Protein 5XUN (pdb70)

Nearest PDB structures (foldseek):
  5xun-assembly1_A  TM=1.006E+00  e=1.416E-38  Klebsiella pneumoniae
  5zgn-assembly1_F  TM=9.436E-01  e=5.774E-29  Klebsiella pneumoniae subsp. pneumoniae HS11286
  7chd-assembly4_D  TM=9.588E-01  e=1.579E-26  Escherichia coli O157:H7
  6ajn-assembly1_A  TM=8.846E-01  e=1.791E-26  Escherichia coli
  6gtp-assembly1_A-2  TM=9.126E-01  e=1.303E-24  Escherichia coli

Foldseek 3Di:
DFKDKAFQDLVNLADLPPFDQPDVVVSVCVVPPQNVCCVVLQWTKMFTWGDDPRIYTFKMWIKGWDWAALQFDPDPVVSVVPPDRIATAMETEDIGGGPVCPPPCVSVVVVLVVLVVRLVVCVPPPHFWYKYQQPDPVSQVVVVVVPWAGTDDPPGRITIDTNVVSVVVD/DDKDKAWQDLVNQAAAPPFPQPDVVVNVCVVPPQNVCCVVLQWTKMFIWDDDPRTHTFKMWIKGKDWAALQQDPDVVVSVVVPDGIATAMEGEDIGGGPVDPPPCVSVVVVLVVLVVVLVVCVVDPHQWYKYQQPDPVSQVVVVVVPWAGTDDPPGRITTDGSVVSVVVPD

InterPro domains:
  IPR000182 GNAT domain [PF13508] (93-151)
  IPR000182 GNAT domain [PS51186] (1-169)
  IPR016181 Acyl-CoA N-acyltransferase [SSF55729] (39-152)

B-factor: mean 29.72, std 14.74, range [4.03, 92.95]

Secondary structure (DSSP, 8-state):
--SEEEEPPTT---B-TT---S-HHHHHHHHHTHHHHHHTTS-EEEEEE--SSSPBEEEEEEEEEEEEEGGGSS-HHHHHHS-SSEEEEEEEEEEEE-GGGTTSSHHHHHHHHHHHHHHHHHHHSB--EEEEE-SSHHHHHHHHHTTPEEPSSTT--EEEEEHHHHHHH-/---EEEEPPTT---B-TT---S-HHHHHHHHHTHHHHHHTTS-EEEEEE--SSSPBEEEEEEEEEEEEEGGG-S-HHHHHH--SSEEEEEEEEEEEE-GGGTTSSHHHHHHHHHHHHHHHHHHHSB--EEEEE-SSHHHHHHHHHTT-EE-SSTT--EEEEEHHHHHHHT-

Solvent-accessible surface area: 16340 Å² total; per-residue (Å²): 123,142,11,75,38,68,81,3,47,123,89,38,75,20,52,27,123,67,8,62,10,43,75,128,72,17,3,56,17,1,91,107,74,0,47,180,14,1,75,32,36,6,1,26,0,12,0,0,6,12,78,78,146,83,36,110,5,6,0,0,0,0,0,21,5,12,31,10,69,77,55,41,10,86,50,68,103,26,42,173,154,0,60,80,126,69,0,7,0,2,28,4,39,40,30,6,13,15,123,81,20,72,87,111,40,23,13,78,94,0,6,49,51,0,5,136,24,0,60,40,17,1,84,32,4,0,6,36,0,0,27,5,103,2,104,48,126,160,25,13,61,58,10,73,170,36,42,10,68,38,0,90,76,152,137,21,51,31,0,2,22,18,0,157,37,0,65,157,104,73,143,96,18,86,38,66,64,4,46,124,87,43,75,22,48,38,122,76,24,53,16,39,68,115,66,20,6,42,14,2,128,95,55,0,53,143,13,2,76,34,28,8,2,26,0,10,0,0,4,10,74,73,142,79,39,91,5,5,0,0,0,0,0,22,5,13,31,11,98,80,54,50,7,88,41,65,105,65,46,182,61,1,67,78,127,52,0,7,0,2,30,4,37,42,32,6,14,12,121,84,5,80,87,112,42,41,14,98,99,0,6,54,51,0,7,134,24,0,56,37,16,3,87,33,4,0,6,21,0,0,28,5,110,2,101,50,106,173,27,11,54,45,11,72,192,44,40,8,58,40,0,86,90,165,117,20,52,31,0,4,24,20,2,137,38,0,86,116,97,42,150

Radius of gyration: 21.02 Å; Cα contacts (8 Å, |Δi|>4): 659; chains: 2; bounding box: 44×61×50 Å

Sequence (341 aa):
QQLTIEMIADAFSYDITGFDCGEEALNTFLKEHLKRQHDGQILRGYALVSGDTVPRLLGYYTLSGSCFERGMLPSKTQQKKIPYQNAPSVTLGRLAIDKSVQGQGWGEMLVAHVMMRVVWGASKAVGIYGLFVEALNEKAKAFFLRLGFIQLVDENSNLLFYPTKSIEQLFQQLTIEMIADAFSYDITGFDCGEEALNTFLKEHLKRQHDGQILRGYALVSGDTVPRLLGYYTLSGSCFERGMLPSKTQQKKIPYQNAPSVTLGRLAIDKSVQGQGWGEMLVAHVMRVVWGASKAVGIYGLFVEALNEKAKAFFLRLGFIQLVDENSNLLFYPTKSIEQLFT

Structure (mmCIF, N/CA/C/O backbone):
data_5XUN
#
_entry.id   5XUN
#
_cell.length_a   52.869
_cell.length_b   52.869
_cell.length_c   255.296
_cell.angle_alpha   90.00
_cell.angle_beta   90.00
_cell.angle_gamma   120.00
#
_symmetry.space_group_name_H-M   'P 31 2 1'
#
loop_
_entity.id
_entity.type
_entity.pdbx_description
1 polymer Acetyltransferase
2 non-polymer 'ACETYL COENZYME *A'
3 non-polymer 'ACETATE ION'
4 water water
#
loop_
_atom_site.group_PDB
_atom_site.id
_atom_site.type_symbol
_atom_site.label_atom_id
_atom_site.label_alt_id
_atom_site.label_comp_id
_atom_site.label_asym_id
_atom_site.label_entity_id
_atom_site.label_seq_id
_atom_site.pdbx_PDB_ins_code
_atom_site.Cartn_x
_atom_site.Cartn_y
_atom_site.Cartn_z
_atom_site.occupancy
_atom_site.B_iso_or_equiv
_atom_site.auth_seq_id
_atom_site.auth_comp_id
_atom_site.auth_asym_id
_atom_site.auth_atom_id
_atom_site.pdbx_PDB_model_num
ATOM 1 N N . GLN A 1 3 ? 44.722 1.793 0.038 1.00 62.13 3 GLN A N 1
ATOM 2 C CA . GLN A 1 3 ? 43.582 2.700 0.148 1.00 67.05 3 GLN A CA 1
ATOM 3 C C . GLN A 1 3 ? 43.988 4.044 0.769 1.00 64.23 3 GLN A C 1
ATOM 4 O O . GLN A 1 3 ? 44.900 4.110 1.602 1.00 53.68 3 GLN A O 1
ATOM 6 N N . GLN A 1 4 ? 43.332 5.110 0.326 1.00 53.10 4 GLN A N 1
ATOM 7 C CA . GLN A 1 4 ? 43.575 6.464 0.851 1.00 44.63 4 GLN A CA 1
ATOM 8 C C . GLN A 1 4 ? 43.110 6.678 2.280 1.00 50.46 4 GLN A C 1
ATOM 9 O O . GLN A 1 4 ? 43.748 7.301 3.082 1.00 44.00 4 GLN A O 1
ATOM 15 N N . LEU A 1 5 ? 41.942 6.198 2.557 1.00 30.42 5 LEU A N 1
ATOM 16 C CA . LEU A 1 5 ? 41.376 6.243 3.891 1.00 25.07 5 LEU A CA 1
ATOM 17 C C . LEU A 1 5 ? 41.352 4.829 4.449 1.00 27.12 5 LEU A C 1
ATOM 18 O O . LEU A 1 5 ? 41.177 3.863 3.700 1.00 23.57 5 LEU A O 1
ATOM 23 N N . THR A 1 6 ? 41.496 4.702 5.767 1.00 19.16 6 THR A N 1
ATOM 24 C CA . THR A 1 6 ? 41.460 3.387 6.394 1.00 14.56 6 THR A CA 1
ATOM 25 C C . THR A 1 6 ? 40.517 3.421 7.589 1.00 17.39 6 THR A C 1
ATOM 26 O O . THR A 1 6 ? 40.277 4.468 8.198 1.00 18.53 6 THR A O 1
ATOM 30 N N . ILE A 1 7 ? 39.987 2.247 7.921 1.00 21.18 7 ILE A N 1
ATOM 31 C CA . ILE A 1 7 ? 39.008 2.088 8.984 1.00 16.92 7 ILE A CA 1
ATOM 32 C C . ILE A 1 7 ? 39.699 1.453 10.179 1.00 12.55 7 ILE A C 1
ATOM 33 O O . ILE A 1 7 ? 40.417 0.456 10.036 1.00 17.39 7 ILE A O 1
ATOM 38 N N . GLU A 1 8 ? 39.469 2.018 11.358 1.00 20.09 8 GLU A N 1
ATOM 39 C CA . GLU A 1 8 ? 40.051 1.479 12.576 1.00 24.25 8 GLU A CA 1
ATOM 40 C C . GLU A 1 8 ? 39.086 1.718 13.716 1.00 12.36 8 GLU A C 1
ATOM 41 O O . GLU A 1 8 ? 38.254 2.627 13.671 1.00 16.29 8 GLU A O 1
ATOM 47 N N . MET A 1 9 ? 39.203 0.885 14.742 1.00 12.43 9 MET A N 1
ATOM 48 C CA . MET A 1 9 ? 38.547 1.197 15.998 1.00 17.46 9 MET A CA 1
ATOM 49 C C . MET A 1 9 ? 39.134 2.496 16.527 1.00 13.54 9 MET A C 1
ATOM 50 O O . MET A 1 9 ? 40.328 2.751 16.379 1.00 18.30 9 MET A O 1
ATOM 55 N N . ILE A 1 10 ? 38.290 3.354 17.092 1.00 11.68 10 ILE A N 1
ATOM 56 C CA . ILE A 1 10 ? 38.801 4.647 17.518 1.00 21.26 10 ILE A CA 1
ATOM 57 C C . ILE A 1 10 ? 39.869 4.423 18.577 1.00 21.95 10 ILE A C 1
ATOM 58 O O . ILE A 1 10 ? 39.675 3.661 19.532 1.00 18.82 10 ILE A O 1
ATOM 63 N N . ALA A 1 11 ? 41.017 5.070 18.393 1.00 24.27 11 ALA A N 1
ATOM 64 C CA . ALA A 1 11 ? 42.155 4.836 19.266 1.00 20.09 11 ALA A CA 1
ATOM 65 C C . ALA A 1 11 ? 41.895 5.406 20.653 1.00 20.80 11 ALA A C 1
ATOM 66 O O . ALA A 1 11 ? 41.113 6.346 20.827 1.00 20.51 11 ALA A O 1
ATOM 68 N N . ASP A 1 12 ? 42.555 4.808 21.652 1.00 19.73 12 ASP A N 1
ATOM 69 C CA . ASP A 1 12 ? 42.375 5.229 23.040 1.00 28.81 12 ASP A CA 1
ATOM 70 C C . ASP A 1 12 ? 42.689 6.707 23.240 1.00 28.31 12 ASP A C 1
ATOM 71 O O . ASP A 1 12 ? 42.065 7.359 24.084 1.00 24.64 12 ASP A O 1
ATOM 76 N N . ALA A 1 13 ? 43.671 7.244 22.507 1.00 19.30 13 ALA A N 1
ATOM 77 C CA . ALA A 1 13 ? 44.025 8.655 22.648 1.00 34.55 13 ALA A CA 1
ATOM 78 C C . ALA A 1 13 ? 43.050 9.602 21.950 1.00 26.06 13 ALA A C 1
ATOM 79 O O . ALA A 1 13 ? 42.928 10.756 22.373 1.00 35.37 13 ALA A O 1
ATOM 81 N N . PHE A 1 14 ? 42.345 9.145 20.918 1.00 19.36 14 PHE A N 1
ATOM 82 C CA . PHE A 1 14 ? 41.362 9.953 20.187 1.00 26.18 14 PHE A CA 1
ATOM 83 C C . PHE A 1 14 ? 41.960 11.284 19.723 1.00 21.76 14 PHE A C 1
ATOM 84 O O . PHE A 1 14 ? 41.381 12.361 19.893 1.00 27.42 14 PHE A O 1
ATOM 92 N N . SER A 1 15 ? 43.147 11.196 19.123 1.00 26.31 15 SER A N 1
ATOM 93 C CA . SER A 1 15 ? 43.849 12.368 18.599 1.00 33.06 15 SER A CA 1
ATOM 94 C C . SER A 1 15 ? 43.458 12.649 17.157 1.00 25.31 15 SER A C 1
ATOM 95 O O . SER A 1 15 ? 44.302 13.038 16.340 1.00 47.68 15 SER A O 1
ATOM 98 N N . TYR A 1 16 ? 42.196 12.446 16.795 1.00 21.62 16 TYR A N 1
ATOM 99 C CA . TYR A 1 16 ? 41.767 12.691 15.428 1.00 21.98 16 TYR A CA 1
ATOM 100 C C . TYR A 1 16 ? 41.401 14.159 15.252 1.00 24.32 16 TYR A C 1
ATOM 101 O O . TYR A 1 16 ? 40.864 14.800 16.157 1.00 27.03 16 TYR A O 1
ATOM 110 N N . ASP A 1 17 ? 41.641 14.669 14.051 1.00 21.09 17 ASP A N 1
ATOM 111 C CA . ASP A 1 17 ? 41.177 16.007 13.695 1.00 21.10 17 ASP A CA 1
ATOM 112 C C . ASP A 1 17 ? 39.727 15.902 13.245 1.00 20.00 17 ASP A C 1
ATOM 113 O O . ASP A 1 17 ? 39.437 15.459 12.132 1.00 23.27 17 ASP A O 1
ATOM 118 N N . ILE A 1 18 ? 38.808 16.334 14.103 1.00 14.87 18 ILE A N 1
ATOM 119 C CA . ILE A 1 18 ? 37.383 16.273 13.818 1.00 18.69 18 ILE A CA 1
ATOM 120 C C . ILE A 1 18 ? 36.765 17.654 13.648 1.00 30.18 18 ILE A C 1
ATOM 121 O O . ILE A 1 18 ? 35.545 17.760 13.486 1.00 28.08 18 ILE A O 1
ATOM 126 N N . THR A 1 19 ? 37.578 18.717 13.639 1.00 28.37 19 THR A N 1
ATOM 127 C CA . THR A 1 19 ? 37.018 20.069 13.678 1.00 36.91 19 THR A CA 1
ATOM 128 C C . THR A 1 19 ? 36.166 20.369 12.448 1.00 25.51 19 THR A C 1
ATOM 129 O O . THR A 1 19 ? 35.103 20.992 12.564 1.00 37.83 19 THR A O 1
ATOM 133 N N . GLY A 1 20 ? 36.594 19.916 11.272 1.00 24.16 20 GLY A N 1
ATOM 134 C CA . GLY A 1 20 ? 35.867 20.178 10.045 1.00 37.22 20 GLY A CA 1
ATOM 135 C C . GLY A 1 20 ? 34.847 19.132 9.630 1.00 36.90 20 GLY A C 1
ATOM 136 O O . GLY A 1 20 ? 34.289 19.228 8.530 1.00 37.37 20 GLY A O 1
ATOM 137 N N . PHE A 1 21 ? 34.570 18.140 10.473 1.00 25.46 21 PHE A N 1
ATOM 138 C CA . PHE A 1 21 ? 33.666 17.066 10.077 1.00 17.25 21 PHE A CA 1
ATOM 139 C C . PHE A 1 21 ? 32.234 17.573 9.982 1.00 19.25 21 PHE A C 1
ATOM 140 O O . PHE A 1 21 ? 31.732 18.240 10.892 1.00 21.09 21 PHE A O 1
ATOM 148 N N . ASP A 1 22 ? 31.571 17.248 8.875 1.00 16.84 22 ASP A N 1
ATOM 149 C CA . ASP A 1 22 ? 30.182 17.641 8.671 1.00 15.49 22 ASP A CA 1
ATOM 150 C C . ASP A 1 22 ? 29.571 16.641 7.698 1.00 21.15 22 ASP A C 1
ATOM 151 O O . ASP A 1 22 ? 29.861 16.697 6.501 1.00 23.06 22 ASP A O 1
ATOM 156 N N . CYS A 1 23 ? 28.731 15.741 8.207 1.00 18.87 23 CYS A N 1
ATOM 157 C CA . CYS A 1 23 ? 28.045 14.770 7.369 1.00 24.04 23 CYS A CA 1
ATOM 158 C C . CYS A 1 23 ? 26.720 15.284 6.831 1.00 16.04 23 CYS A C 1
ATOM 159 O O . CYS A 1 23 ? 26.094 14.595 6.015 1.00 21.89 23 CYS A O 1
ATOM 162 N N . GLY A 1 24 ? 26.284 16.471 7.255 1.00 20.15 24 GLY A N 1
ATOM 163 C CA . GLY A 1 24 ? 25.018 17.029 6.826 1.00 14.43 24 GLY A CA 1
ATOM 164 C C . GLY A 1 24 ? 23.851 16.764 7.749 1.00 22.72 24 GLY A C 1
ATOM 165 O O . GLY A 1 24 ? 22.739 17.218 7.456 1.00 20.20 24 GLY A O 1
ATOM 166 N N . GLU A 1 25 ? 24.060 16.035 8.847 1.00 18.59 25 GLU A N 1
ATOM 167 C CA . GLU A 1 25 ? 23.045 15.830 9.882 1.00 24.68 25 GLU A CA 1
ATOM 168 C C . GLU A 1 25 ? 23.651 16.291 11.198 1.00 19.26 25 GLU A C 1
ATOM 169 O O . GLU A 1 25 ? 24.612 15.684 11.684 1.00 21.55 25 GLU A O 1
ATOM 175 N N . GLU A 1 26 ? 23.110 17.370 11.771 1.00 28.39 26 GLU A N 1
ATOM 176 C CA . GLU A 1 26 ? 23.795 17.982 12.905 1.00 24.07 26 GLU A CA 1
ATOM 177 C C . GLU A 1 26 ? 23.873 17.040 14.097 1.00 28.72 26 GLU A C 1
ATOM 178 O O . GLU A 1 26 ? 24.858 17.076 14.848 1.00 21.63 26 GLU A O 1
ATOM 184 N N . ALA A 1 27 ? 22.861 16.189 14.289 1.00 26.29 27 ALA A N 1
ATOM 185 C CA . ALA A 1 27 ? 22.886 15.278 15.430 1.00 19.70 27 ALA A CA 1
ATOM 186 C C . ALA A 1 27 ? 24.089 14.353 15.357 1.00 19.91 27 ALA A C 1
ATOM 187 O O . ALA A 1 27 ? 24.745 14.089 16.372 1.00 23.69 27 ALA A O 1
ATOM 189 N N . LEU A 1 28 ? 24.404 13.855 14.162 1.00 24.01 28 LEU A N 1
ATOM 190 C CA . LEU A 1 28 ? 25.561 12.978 14.036 1.00 20.22 28 LEU A CA 1
ATOM 191 C C . LEU A 1 28 ? 26.874 13.742 14.108 1.00 15.27 28 LEU A C 1
ATOM 192 O O . LEU A 1 28 ? 27.889 13.170 14.515 1.00 17.36 28 LEU A O 1
ATOM 197 N N . ASN A 1 29 ? 26.887 15.024 13.740 1.00 20.62 29 ASN A N 1
ATOM 198 C CA . ASN A 1 29 ? 28.104 15.801 13.957 1.00 24.72 29 ASN A CA 1
ATOM 199 C C . ASN A 1 29 ? 28.304 16.074 15.438 1.00 17.76 29 ASN A C 1
ATOM 200 O O . ASN A 1 29 ? 29.402 15.886 15.974 1.00 20.82 29 ASN A O 1
ATOM 205 N N . THR A 1 30 ? 27.239 16.493 16.121 1.00 21.33 30 THR A N 1
ATOM 206 C CA . THR A 1 30 ? 27.346 16.771 17.547 1.00 27.89 30 THR A CA 1
ATOM 207 C C . THR A 1 30 ? 27.717 15.515 18.324 1.00 31.02 30 THR A C 1
ATOM 208 O O . THR A 1 30 ? 28.512 15.574 19.272 1.00 28.54 30 THR A O 1
ATOM 212 N N . PHE A 1 31 ? 27.175 14.360 17.926 1.00 24.39 31 PHE A N 1
ATOM 213 C CA . PHE A 1 31 ? 27.484 13.146 18.670 1.00 19.96 31 PHE A CA 1
ATOM 214 C C . PHE A 1 31 ? 28.963 12.816 18.562 1.00 16.97 31 PHE A C 1
ATOM 215 O O . PHE A 1 31 ? 29.609 12.490 19.563 1.00 18.37 31 PHE A O 1
ATOM 223 N N . LEU A 1 32 ? 29.517 12.920 17.352 1.00 16.00 32 LEU A N 1
ATOM 224 C CA . LEU A 1 32 ? 30.944 12.703 17.142 1.00 15.15 32 LEU A CA 1
ATOM 225 C C . LEU A 1 32 ? 31.801 13.526 18.101 1.00 28.36 32 LEU A C 1
ATOM 226 O O . LEU A 1 32 ? 32.774 13.023 18.676 1.00 23.00 32 LEU A O 1
ATOM 231 N N . LYS A 1 33 ? 31.521 14.803 18.170 1.00 21.84 33 LYS A N 1
ATOM 232 C CA . LYS A 1 33 ? 32.263 15.695 19.005 1.00 24.92 33 LYS A CA 1
ATOM 233 C C . LYS A 1 33 ? 32.086 15.577 20.507 1.00 26.03 33 LYS A C 1
ATOM 234 O O . LYS A 1 33 ? 33.023 15.583 21.221 1.00 28.67 33 LYS A O 1
ATOM 240 N N . GLU A 1 34 ? 30.866 15.380 20.939 1.00 23.19 34 GLU A N 1
ATOM 241 C CA . GLU A 1 34 ? 30.523 15.441 22.351 1.00 22.20 34 GLU A CA 1
ATOM 242 C C . GLU A 1 34 ? 30.389 14.083 23.029 1.00 42.18 34 GLU A C 1
ATOM 243 O O . GLU A 1 34 ? 30.693 13.989 24.219 1.00 38.15 34 GLU A O 1
ATOM 249 N N . HIS A 1 35 ? 29.942 13.026 22.337 1.00 19.34 35 HIS A N 1
ATOM 250 C CA . HIS A 1 35 ? 29.559 11.803 23.031 1.00 22.07 35 HIS A CA 1
ATOM 251 C C . HIS A 1 35 ? 30.273 10.535 22.581 1.00 22.80 35 HIS A C 1
ATOM 252 O O . HIS A 1 35 ? 30.317 9.578 23.364 1.00 22.07 35 HIS A O 1
ATOM 259 N N . LEU A 1 36 ? 30.826 10.496 21.363 1.00 17.65 36 LEU A N 1
ATOM 260 C CA . LEU A 1 36 ? 31.364 9.251 20.809 1.00 14.9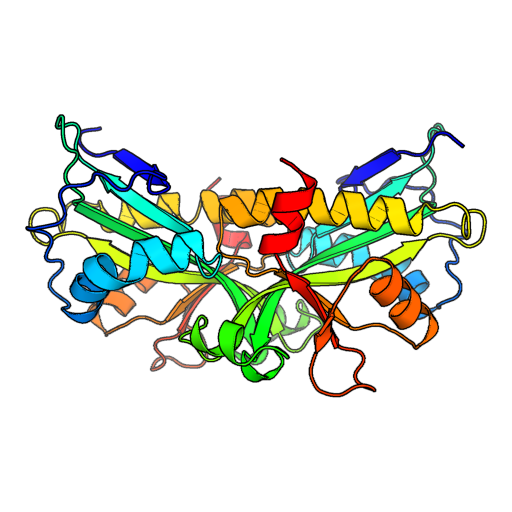4 36 LEU A CA 1
ATOM 261 C C . LEU A 1 36 ? 32.405 8.615 21.722 1.00 21.02 36 LEU A C 1
ATOM 262 O O . LEU A 1 36 ? 32.295 7.439 22.093 1.00 18.42 36 LEU A O 1
ATOM 267 N N . LYS A 1 37 ? 33.450 9.366 22.066 1.00 17.23 37 LYS A N 1
ATOM 268 C CA . LYS A 1 37 ? 34.561 8.765 22.792 1.00 16.75 37 LYS A CA 1
ATOM 269 C C . LYS A 1 37 ? 34.150 8.353 24.202 1.00 17.22 37 LYS A C 1
ATOM 270 O O . LYS A 1 37 ? 34.607 7.322 24.712 1.00 15.86 37 LYS A O 1
ATOM 276 N N . ARG A 1 38 ? 33.282 9.130 24.848 1.00 18.27 38 ARG A N 1
ATOM 277 C CA . ARG A 1 38 ? 32.938 8.823 26.227 1.00 21.56 38 ARG A CA 1
ATOM 278 C C . ARG A 1 38 ? 31.994 7.618 26.318 1.00 23.46 38 ARG A C 1
ATOM 279 O O . ARG A 1 38 ? 32.085 6.837 27.271 1.00 22.26 38 ARG A O 1
ATOM 287 N N . GLN A 1 39 ? 31.116 7.422 25.330 1.00 15.76 39 GLN A N 1
ATOM 288 C CA . GLN A 1 39 ? 30.265 6.236 25.359 1.00 13.73 39 GLN A CA 1
ATOM 289 C C . GLN A 1 39 ? 31.045 4.996 24.942 1.00 18.44 39 GLN A C 1
ATOM 290 O O . GLN A 1 39 ? 30.793 3.902 25.462 1.00 23.28 39 GLN A O 1
ATOM 296 N N . HIS A 1 40 ? 32.021 5.166 24.047 1.00 11.99 40 HIS A N 1
ATOM 297 C CA . HIS A 1 40 ? 32.966 4.101 23.732 1.00 14.28 40 HIS A CA 1
ATOM 298 C C . HIS A 1 40 ? 33.711 3.643 24.980 1.00 19.96 40 HIS A C 1
ATOM 299 O O . HIS A 1 40 ? 33.829 2.441 25.241 1.00 15.13 40 HIS A O 1
ATOM 306 N N . ASP A 1 41 ? 34.250 4.591 25.754 1.00 17.89 41 ASP A N 1
ATOM 307 C CA . ASP A 1 41 ? 34.927 4.222 26.992 1.00 16.78 41 ASP A CA 1
ATOM 308 C C . ASP A 1 41 ? 33.944 3.706 28.033 1.00 20.19 41 ASP A C 1
ATOM 309 O O . ASP A 1 41 ? 34.308 2.872 28.868 1.00 22.01 41 ASP A O 1
ATOM 314 N N . GLY A 1 42 ? 32.697 4.159 27.981 1.00 17.29 42 GLY A N 1
ATOM 315 C CA . GLY A 1 42 ? 31.705 3.692 28.922 1.00 21.99 42 GLY A CA 1
ATOM 316 C C . GLY A 1 42 ? 31.091 2.351 28.594 1.00 13.85 42 GLY A C 1
ATOM 317 O O . GLY A 1 42 ? 30.176 1.920 29.299 1.00 22.40 42 GLY A O 1
ATOM 318 N N . GLN A 1 43 ? 31.578 1.670 27.550 1.00 19.77 43 GLN A N 1
ATOM 319 C CA . GLN A 1 43 ? 31.120 0.326 27.192 1.00 14.57 43 GLN A CA 1
ATOM 320 C C . GLN A 1 43 ? 29.643 0.331 26.798 1.00 17.67 43 GLN A C 1
ATOM 321 O O . GLN A 1 43 ? 28.945 -0.674 26.952 1.00 19.63 43 GLN A O 1
ATOM 327 N N . ILE A 1 44 ? 29.169 1.481 26.314 1.00 14.95 44 ILE A N 1
ATOM 328 C CA . ILE A 1 44 ? 27.820 1.633 25.771 1.00 16.91 44 ILE A CA 1
ATOM 329 C C . ILE A 1 44 ? 27.790 1.279 24.292 1.00 17.23 44 ILE A C 1
ATOM 330 O O . ILE A 1 44 ? 26.748 0.879 23.764 1.00 14.62 44 ILE A O 1
ATOM 335 N N . LEU A 1 45 ? 28.923 1.443 23.627 1.00 13.29 45 LEU A N 1
ATOM 336 C CA . LEU A 1 45 ? 29.103 1.222 22.208 1.00 8.70 45 LEU A CA 1
ATOM 337 C C . LEU A 1 45 ? 30.590 1.000 22.012 1.00 17.56 45 LEU A C 1
ATOM 338 O O . LEU A 1 45 ? 31.397 1.237 22.915 1.00 15.51 45 LEU A O 1
ATOM 343 N N . ARG A 1 46 ? 30.950 0.556 20.820 1.00 12.96 46 ARG A N 1
ATOM 344 C CA . ARG A 1 46 ? 32.328 0.630 20.386 1.00 5.49 46 ARG A CA 1
ATOM 345 C C . ARG A 1 46 ? 32.339 1.375 19.058 1.00 16.43 46 ARG A C 1
ATOM 346 O O . ARG A 1 46 ? 31.486 1.131 18.198 1.00 9.84 46 ARG A O 1
ATOM 354 N N . GLY A 1 47 ? 33.275 2.307 18.912 1.00 18.25 47 GLY A N 1
ATOM 355 C CA . GLY A 1 47 ? 33.295 3.226 17.791 1.00 10.45 47 GLY A CA 1
ATOM 356 C C . GLY A 1 47 ? 34.433 2.899 16.847 1.00 8.04 47 GLY A C 1
ATOM 357 O O . GLY A 1 47 ? 35.500 2.462 17.271 1.00 13.65 47 GLY A O 1
ATOM 358 N N . TYR A 1 48 ? 34.184 3.095 15.557 1.00 12.37 48 TYR A N 1
ATOM 359 C CA . TYR A 1 48 ? 35.157 2.874 14.505 1.00 14.73 48 TYR A CA 1
ATOM 360 C C . TYR A 1 48 ? 35.162 4.108 13.617 1.00 12.26 48 TYR A C 1
ATOM 361 O O . TYR A 1 48 ? 34.130 4.757 13.439 1.00 15.99 48 TYR A O 1
ATOM 370 N N . ALA A 1 49 ? 36.324 4.441 13.073 1.00 14.26 49 ALA A N 1
ATOM 371 C CA . ALA A 1 49 ? 36.485 5.676 12.317 1.00 14.47 49 ALA A CA 1
ATOM 372 C C . ALA A 1 49 ? 37.158 5.405 10.982 1.00 9.56 49 ALA A C 1
ATOM 373 O O . ALA A 1 49 ? 37.999 4.513 10.862 1.00 15.40 49 ALA A O 1
ATOM 375 N N . LEU A 1 50 ? 36.758 6.176 9.975 1.00 10.02 50 LEU A N 1
ATOM 376 C CA . LEU A 1 50 ? 37.414 6.199 8.676 1.00 11.44 50 LEU A CA 1
ATOM 377 C C . LEU A 1 50 ? 38.352 7.406 8.672 1.00 18.61 50 LEU A C 1
ATOM 378 O O . LEU A 1 50 ? 37.893 8.542 8.819 1.00 11.67 50 LEU A O 1
ATOM 383 N N . VAL A 1 51 ? 39.659 7.167 8.520 1.00 12.89 51 VAL A N 1
ATOM 384 C CA . VAL A 1 51 ? 40.657 8.171 8.874 1.00 28.71 51 VAL A CA 1
ATOM 385 C C . VAL A 1 51 ? 41.692 8.334 7.766 1.00 25.45 51 VAL A C 1
ATOM 386 O O . VAL A 1 51 ? 42.003 7.394 7.026 1.00 23.31 51 VAL A O 1
ATOM 390 N N . SER A 1 52 ? 42.240 9.547 7.673 1.00 24.33 52 SER A N 1
ATOM 391 C CA . SER A 1 52 ? 43.308 9.859 6.734 1.00 22.48 52 SER A CA 1
ATOM 392 C C . SER A 1 52 ? 44.658 9.461 7.324 1.00 33.78 52 SER A C 1
ATOM 393 O O . SER A 1 52 ? 44.767 9.047 8.485 1.00 19.94 52 SER A O 1
ATOM 396 N N . GLY A 1 53 ? 45.708 9.615 6.521 1.00 32.93 53 GLY A N 1
ATOM 397 C CA . GLY A 1 53 ? 47.055 9.300 6.943 1.00 33.04 53 GLY A CA 1
ATOM 398 C C . GLY A 1 53 ? 47.901 10.475 7.391 1.00 43.37 53 GLY A C 1
ATOM 399 O O . GLY A 1 53 ? 49.116 10.311 7.555 1.00 33.18 53 GLY A O 1
ATOM 400 N N . ASP A 1 54 ? 47.310 11.651 7.597 1.00 37.53 54 ASP A N 1
ATOM 401 C CA . ASP A 1 54 ? 48.077 12.788 8.088 1.00 39.86 54 ASP A CA 1
ATOM 402 C C . ASP A 1 54 ? 48.605 12.518 9.498 1.00 41.50 54 ASP A C 1
ATOM 403 O O . ASP A 1 54 ? 48.130 11.628 10.209 1.00 39.49 54 ASP A O 1
ATOM 408 N N . THR A 1 55 ? 49.612 13.306 9.892 1.00 45.71 55 THR A N 1
ATOM 409 C CA . THR A 1 55 ? 50.220 13.164 11.216 1.00 47.21 55 THR A CA 1
ATOM 410 C C . THR A 1 55 ? 49.164 13.220 12.314 1.00 37.22 55 THR A C 1
ATOM 411 O O . THR A 1 55 ? 49.132 12.371 13.213 1.00 34.91 55 THR A O 1
ATOM 415 N N . VAL A 1 56 ? 48.307 14.237 12.279 1.00 27.91 56 VAL A N 1
ATOM 416 C CA . VAL A 1 56 ? 47.035 14.216 12.984 1.00 31.09 56 VAL A CA 1
ATOM 417 C C . VAL A 1 56 ? 45.991 13.655 12.016 1.00 24.15 56 VAL A C 1
ATOM 418 O O . VAL A 1 56 ? 45.615 14.363 11.065 1.00 29.19 56 VAL A O 1
ATOM 422 N N . PRO A 1 57 ? 45.531 12.419 12.192 1.00 41.44 57 PRO A N 1
ATOM 423 C CA . PRO A 1 57 ? 44.588 11.843 11.221 1.00 18.69 57 PRO A CA 1
ATOM 424 C C . PRO A 1 57 ? 43.271 12.601 11.224 1.00 26.80 57 PRO A C 1
ATOM 425 O O . PRO A 1 57 ? 42.716 12.897 12.287 1.00 23.68 57 PRO A O 1
ATOM 429 N N . ARG A 1 58 ? 42.773 12.918 10.026 1.00 12.77 58 ARG A N 1
ATOM 430 C CA . ARG A 1 58 ? 41.458 13.525 9.906 1.00 18.32 58 ARG A CA 1
ATOM 431 C C . ARG A 1 58 ? 40.424 12.416 9.815 1.00 12.48 58 ARG A C 1
ATOM 432 O O . ARG A 1 58 ? 40.643 11.401 9.155 1.00 18.38 58 ARG A O 1
ATOM 440 N N . LEU A 1 59 ? 39.307 12.613 10.502 1.00 19.71 59 LEU A N 1
ATOM 441 C CA . LEU A 1 59 ? 38.223 11.645 10.527 1.00 25.03 59 LEU A CA 1
ATOM 442 C C . LEU A 1 59 ? 37.217 12.004 9.439 1.00 18.67 59 LEU A C 1
ATOM 443 O O . LEU A 1 59 ? 36.645 13.097 9.457 1.00 14.69 59 LEU A O 1
ATOM 448 N N . LEU A 1 60 ? 36.989 11.085 8.504 1.00 14.76 60 LEU A N 1
ATOM 449 C CA . LEU A 1 60 ? 36.045 11.326 7.425 1.00 16.44 60 LEU A CA 1
ATOM 450 C C . LEU A 1 60 ? 34.772 10.508 7.547 1.00 16.53 60 LEU A C 1
ATOM 451 O O . LEU A 1 60 ? 33.867 10.663 6.718 1.00 14.99 60 LEU A O 1
ATOM 456 N N . GLY A 1 61 ? 34.688 9.635 8.541 1.00 16.43 61 GLY A N 1
ATOM 457 C CA . GLY A 1 61 ? 33.468 8.897 8.800 1.00 12.48 61 GLY A CA 1
ATOM 458 C C . GLY A 1 61 ? 33.636 8.071 10.058 1.00 15.49 61 GLY A C 1
ATOM 459 O O . GLY A 1 61 ? 34.752 7.864 10.548 1.00 8.47 61 GLY A O 1
ATOM 460 N N . TYR A 1 62 ? 32.500 7.612 10.580 1.00 9.29 62 TYR A N 1
ATOM 461 C CA . TYR A 1 62 ? 32.544 6.786 11.780 1.00 10.90 62 TYR A CA 1
ATOM 462 C C . TYR A 1 62 ? 31.252 5.999 11.893 1.00 18.61 62 TYR A C 1
ATOM 463 O O . TYR A 1 62 ? 30.252 6.319 11.243 1.00 13.98 62 TYR A O 1
ATOM 472 N N . TYR A 1 63 ? 31.283 4.974 12.749 1.00 5.31 63 TYR A N 1
ATOM 473 C CA . TYR A 1 63 ? 30.070 4.251 13.105 1.00 16.42 63 TYR A CA 1
ATOM 474 C C . TYR A 1 63 ? 30.215 3.683 14.510 1.00 14.82 63 TYR A C 1
ATOM 475 O O . TYR A 1 63 ? 31.317 3.598 15.053 1.00 12.57 63 TYR A O 1
ATOM 484 N N . THR A 1 64 ? 29.080 3.308 15.108 1.00 12.24 64 THR A N 1
ATOM 485 C CA . THR A 1 64 ? 29.067 2.700 16.431 1.00 10.70 64 THR A CA 1
ATOM 486 C C . THR A 1 64 ? 28.240 1.419 16.409 1.00 17.03 64 THR A C 1
ATOM 487 O O . THR A 1 64 ? 27.244 1.313 15.688 1.00 12.82 64 THR A O 1
ATOM 491 N N . LEU A 1 65 ? 28.657 0.449 17.223 1.00 9.24 65 LEU A N 1
ATOM 492 C CA . LEU A 1 65 ? 27.963 -0.827 17.373 1.00 16.76 65 LEU A CA 1
ATOM 493 C C . LEU A 1 65 ? 27.679 -1.079 18.847 1.00 22.29 65 LEU A C 1
ATOM 494 O O . LEU A 1 65 ? 28.562 -0.880 19.691 1.00 14.63 65 LEU A O 1
ATOM 499 N N . SER A 1 66 ? 26.461 -1.546 19.149 1.00 7.24 66 SER A N 1
ATOM 500 C CA . SER A 1 66 ? 26.071 -1.930 20.502 1.00 9.52 66 SER A CA 1
ATOM 501 C C . SER A 1 66 ? 25.321 -3.254 20.475 1.00 18.14 66 SER A C 1
ATOM 502 O O . SER A 1 66 ? 24.516 -3.504 19.571 1.00 17.31 66 SER A O 1
ATOM 505 N N . GLY A 1 67 ? 25.582 -4.095 21.477 1.00 15.60 67 GLY A N 1
ATOM 506 C CA . GLY A 1 67 ? 24.806 -5.312 21.620 1.00 18.32 67 GLY A CA 1
ATOM 507 C C . GLY A 1 67 ? 23.349 -4.985 21.878 1.00 13.88 67 GLY A C 1
ATOM 508 O O . GLY A 1 67 ? 23.025 -3.947 22.447 1.00 14.24 67 GLY A O 1
ATOM 509 N N . SER A 1 68 ? 22.456 -5.837 21.383 1.00 16.45 68 SER A N 1
ATOM 510 C CA . SER A 1 68 ? 21.034 -5.537 21.507 1.00 14.96 68 SER A CA 1
ATOM 511 C C . SER A 1 68 ? 20.219 -6.809 21.289 1.00 12.74 68 SER A C 1
ATOM 512 O O . SER A 1 68 ? 20.760 -7.903 21.120 1.00 12.35 68 SER A O 1
ATOM 515 N N . CYS A 1 69 ? 18.900 -6.657 21.363 1.00 15.55 69 CYS A N 1
ATOM 516 C CA . CYS A 1 69 ? 17.961 -7.671 20.910 1.00 20.87 69 CYS A CA 1
ATOM 517 C C . CYS A 1 69 ? 16.707 -6.934 20.472 1.00 25.02 69 CYS A C 1
ATOM 518 O O . CYS A 1 69 ? 16.522 -5.757 20.796 1.00 24.78 69 CYS A O 1
ATOM 521 N N . PHE A 1 70 ? 15.846 -7.620 19.722 1.00 24.99 70 PHE A N 1
ATOM 522 C CA . PHE A 1 70 ? 14.660 -6.958 19.196 1.00 30.58 70 PHE A CA 1
ATOM 523 C C . PHE A 1 70 ? 13.506 -7.948 19.093 1.00 22.98 70 PHE A C 1
ATOM 524 O O . PHE A 1 70 ? 13.721 -9.153 18.942 1.00 30.91 70 PHE A O 1
ATOM 532 N N . GLU A 1 71 ? 12.281 -7.414 19.138 1.00 27.82 71 GLU A N 1
ATOM 533 C CA . GLU A 1 71 ? 11.074 -8.239 19.186 1.00 37.17 71 GLU A CA 1
ATOM 534 C C . GLU A 1 71 ? 11.016 -9.207 18.015 1.00 33.30 71 GLU A C 1
ATOM 535 O O . GLU A 1 71 ? 11.218 -8.820 16.861 1.00 35.23 71 GLU A O 1
ATOM 539 N N . ARG A 1 72 ? 10.765 -10.481 18.324 1.00 30.63 72 ARG A N 1
ATOM 540 C CA . ARG A 1 72 ? 10.664 -11.484 17.270 1.00 33.81 72 ARG A CA 1
ATOM 541 C C . ARG A 1 72 ? 9.557 -11.136 16.278 1.00 18.83 72 ARG A C 1
ATOM 542 O O . ARG A 1 72 ? 9.672 -11.437 15.085 1.00 24.65 72 ARG A O 1
ATOM 550 N N . GLY A 1 73 ? 8.497 -10.477 16.750 1.00 27.93 73 GLY A N 1
ATOM 551 C CA . GLY A 1 73 ? 7.358 -10.154 15.908 1.00 34.97 73 GLY A CA 1
ATOM 552 C C . GLY A 1 73 ? 7.645 -9.147 14.817 1.00 44.10 73 GLY A C 1
ATOM 553 O O . GLY A 1 73 ? 6.848 -9.018 13.881 1.00 35.14 73 GLY A O 1
ATOM 554 N N . MET A 1 74 ? 8.769 -8.459 14.946 1.00 34.76 74 MET A N 1
ATOM 555 C CA . MET A 1 74 ? 9.194 -7.485 13.965 1.00 32.77 74 MET A CA 1
ATOM 556 C C . MET A 1 74 ? 9.472 -8.151 12.623 1.00 21.98 74 MET A C 1
ATOM 557 O O . MET A 1 74 ? 9.179 -7.581 11.573 1.00 32.29 74 MET A O 1
ATOM 562 N N . LEU A 1 75 ? 10.039 -9.357 12.652 1.00 30.52 75 LEU A N 1
ATOM 563 C CA . LEU A 1 75 ? 10.409 -10.009 11.395 1.00 29.46 75 LEU A CA 1
ATOM 564 C C . LEU A 1 75 ? 9.194 -10.215 10.508 1.00 34.48 75 LEU A C 1
ATOM 565 O O . LEU A 1 75 ? 8.172 -10.526 10.980 1.00 25.51 75 LEU A O 1
ATOM 570 N N . PRO A 1 76 ? 9.331 -9.961 9.232 1.00 29.82 76 PRO A N 1
ATOM 571 C CA . PRO A 1 76 ? 8.234 -10.124 8.296 1.00 43.15 76 PRO A CA 1
ATOM 572 C C . PRO A 1 76 ? 7.763 -11.560 8.088 1.00 47.77 76 PRO A C 1
ATOM 573 O O . PRO A 1 76 ? 6.577 -11.820 8.077 1.00 51.77 76 PRO A O 1
ATOM 577 N N . SER A 1 77 ? 8.696 -12.475 8.009 1.00 38.31 77 SER A N 1
ATOM 578 C CA . SER A 1 77 ? 8.361 -13.866 7.725 1.00 44.68 77 SER A CA 1
ATOM 579 C C . SER A 1 77 ? 7.896 -14.562 9.000 1.00 45.66 77 SER A C 1
ATOM 580 O O . SER A 1 77 ? 8.655 -14.668 9.971 1.00 47.78 77 SER A O 1
ATOM 583 N N . LYS A 1 78 ? 6.647 -15.034 8.998 1.00 50.44 78 LYS A N 1
ATOM 584 C CA . LYS A 1 78 ? 6.149 -15.795 10.138 1.00 43.22 78 LYS A CA 1
ATOM 585 C C . LYS A 1 78 ? 6.904 -17.107 10.319 1.00 39.97 78 LYS A C 1
ATOM 586 O O . LYS A 1 78 ? 7.001 -17.610 11.445 1.00 34.87 78 LYS A O 1
ATOM 588 N N . THR A 1 79 ? 7.440 -17.676 9.233 1.00 37.36 79 THR A N 1
ATOM 589 C CA . THR A 1 79 ? 8.277 -18.870 9.356 1.00 51.30 79 THR A CA 1
ATOM 590 C C . THR A 1 79 ? 9.565 -18.571 10.116 1.00 40.73 79 THR A C 1
ATOM 591 O O . THR A 1 79 ? 9.932 -19.299 11.045 1.00 45.51 79 THR A O 1
ATOM 595 N N . GLN A 1 80 ? 10.269 -17.503 9.730 1.00 53.59 80 GLN A N 1
ATOM 596 C CA . GLN A 1 80 ? 11.489 -17.128 10.437 1.00 38.86 80 GLN A CA 1
ATOM 597 C C . GLN A 1 80 ? 11.220 -16.938 11.923 1.00 33.28 80 GLN A C 1
ATOM 598 O O . GLN A 1 80 ? 12.020 -17.360 12.767 1.00 38.25 80 GLN A O 1
ATOM 600 N N . GLN A 1 81 ? 10.072 -16.349 12.260 1.00 32.32 81 GLN A N 1
ATOM 601 C CA . GLN A 1 81 ? 9.727 -16.138 13.660 1.00 35.80 81 GLN A CA 1
ATOM 602 C C . GLN A 1 81 ? 9.710 -17.451 14.432 1.00 48.15 81 GLN A C 1
ATOM 603 O O . GLN A 1 81 ? 10.156 -17.507 15.586 1.00 36.13 81 GLN A O 1
ATOM 609 N N . LYS A 1 82 ? 9.193 -18.517 13.814 1.00 40.86 82 LYS A N 1
ATOM 610 C CA . LYS A 1 82 ? 9.142 -19.815 14.478 1.00 44.87 82 LYS A CA 1
ATOM 611 C C . LYS A 1 82 ? 10.528 -20.364 14.798 1.00 39.18 82 LYS A C 1
ATOM 612 O O . LYS A 1 82 ? 10.658 -21.177 15.718 1.00 42.54 82 LYS A O 1
ATOM 618 N N . LYS A 1 83 ? 11.566 -19.935 14.077 1.00 38.77 83 LYS A N 1
ATOM 619 C CA . LYS A 1 83 ? 12.917 -20.383 14.395 1.00 52.01 83 LYS A CA 1
ATOM 620 C C . LYS A 1 83 ? 13.512 -19.673 15.608 1.00 53.13 83 LYS A C 1
ATOM 621 O O . LYS A 1 83 ? 14.514 -20.147 16.157 1.00 45.73 83 LYS A O 1
ATOM 627 N N . ILE A 1 84 ? 12.929 -18.553 16.030 1.00 33.37 84 ILE A N 1
ATOM 628 C CA . ILE A 1 84 ? 13.376 -17.811 17.203 1.00 40.47 84 ILE A CA 1
ATOM 629 C C . ILE A 1 84 ? 12.471 -18.193 18.377 1.00 37.91 84 ILE A C 1
ATOM 630 O O . ILE A 1 84 ? 11.320 -17.731 18.434 1.00 44.20 84 ILE A O 1
ATOM 635 N N . PRO A 1 85 ? 12.950 -18.989 19.325 1.00 39.70 85 PRO A N 1
ATOM 636 C CA . PRO A 1 85 ? 12.074 -19.551 20.357 1.00 27.47 85 PRO A CA 1
ATOM 637 C C . PRO A 1 85 ? 11.751 -18.613 21.509 1.00 33.05 85 PRO A C 1
ATOM 638 O O . PRO A 1 85 ? 11.276 -19.081 22.548 1.00 44.93 85 PRO A O 1
ATOM 642 N N . TYR A 1 86 ? 12.030 -17.318 21.389 1.00 36.37 86 TYR A N 1
ATOM 643 C CA . TYR A 1 86 ? 11.785 -16.375 22.469 1.00 28.70 86 TYR A CA 1
ATOM 644 C C . TYR A 1 86 ? 11.160 -15.122 21.896 1.00 20.64 86 TYR A C 1
ATOM 645 O O . TYR A 1 86 ? 11.039 -14.964 20.680 1.00 38.56 86 TYR A O 1
ATOM 654 N N . GLN A 1 87 ? 10.747 -14.228 22.795 1.00 26.39 87 GLN A N 1
ATOM 655 C CA . GLN A 1 87 ? 10.103 -13.003 22.341 1.00 42.61 87 GLN A CA 1
ATOM 656 C C . GLN A 1 87 ? 11.089 -12.089 21.623 1.00 32.39 87 GLN A C 1
ATOM 657 O O . GLN A 1 87 ? 10.681 -11.309 20.756 1.00 22.45 87 GLN A O 1
ATOM 663 N N . ASN A 1 88 ? 12.375 -12.150 21.978 1.00 30.80 88 ASN A N 1
ATOM 664 C CA . ASN A 1 88 ? 13.400 -11.305 21.377 1.00 27.26 88 ASN A CA 1
ATOM 665 C C . ASN A 1 88 ? 14.449 -12.159 20.680 1.00 21.36 88 ASN A C 1
ATOM 666 O O . ASN A 1 88 ? 14.837 -13.219 21.179 1.00 23.69 88 ASN A O 1
ATOM 671 N N . ALA A 1 89 ? 14.919 -11.682 19.539 1.00 14.49 89 ALA A N 1
ATOM 672 C CA . ALA A 1 89 ? 16.042 -12.220 18.788 1.00 8.24 89 ALA A CA 1
ATOM 673 C C . ALA A 1 89 ? 17.316 -11.450 19.124 1.00 20.50 89 ALA A C 1
ATOM 674 O O . ALA A 1 89 ? 17.280 -10.223 19.254 1.00 15.24 89 ALA A O 1
ATOM 676 N N . PRO A 1 90 ? 18.447 -12.125 19.300 1.00 16.09 90 PRO A N 1
ATOM 677 C CA . PRO A 1 90 ? 19.682 -11.415 19.646 1.00 11.54 90 PRO A CA 1
ATOM 678 C C . PRO A 1 90 ? 20.241 -10.702 18.428 1.00 19.40 90 PRO A C 1
ATOM 679 O O . PRO A 1 90 ? 20.163 -11.199 17.299 1.00 13.98 90 PRO A O 1
ATOM 683 N N . SER A 1 91 ? 20.859 -9.546 18.671 1.00 14.90 91 SER A N 1
ATOM 684 C CA . SER A 1 91 ? 21.340 -8.727 17.567 1.00 11.25 91 SER A CA 1
ATOM 685 C C . SER A 1 91 ? 22.499 -7.838 18.007 1.00 14.62 91 SER A C 1
ATOM 686 O O . SER A 1 91 ? 22.912 -7.822 19.172 1.00 12.28 91 SER A O 1
ATOM 689 N N . VAL A 1 92 ? 23.068 -7.152 17.020 1.00 16.45 92 VAL A N 1
ATOM 690 C CA . VAL A 1 92 ? 23.929 -5.994 17.221 1.00 16.85 92 VAL A CA 1
ATOM 691 C C . VAL A 1 92 ? 23.241 -4.816 16.550 1.00 14.13 92 VAL A C 1
ATOM 692 O O . VAL A 1 92 ? 22.650 -4.965 15.475 1.00 15.46 92 VAL A O 1
ATOM 696 N N . THR A 1 93 ? 23.288 -3.651 17.186 1.00 15.23 93 THR A N 1
ATOM 697 C CA . THR A 1 93 ? 22.671 -2.464 16.608 1.00 13.37 93 THR A CA 1
ATOM 698 C C . THR A 1 93 ? 23.738 -1.543 16.040 1.00 21.87 93 THR A C 1
ATOM 699 O O . THR A 1 93 ? 24.739 -1.245 16.707 1.00 18.89 93 THR A O 1
ATOM 703 N N . LEU A 1 94 ? 23.530 -1.120 14.798 1.00 16.97 94 LEU A N 1
ATOM 704 C CA . LEU A 1 94 ? 24.311 -0.040 14.204 1.00 9.68 94 LEU A CA 1
ATOM 705 C C . LEU A 1 94 ? 23.710 1.262 14.708 1.00 14.52 94 LEU A C 1
ATOM 706 O O . LEU A 1 94 ? 22.696 1.735 14.188 1.00 14.83 94 LEU A O 1
ATOM 711 N N . GLY A 1 95 ? 24.312 1.826 15.756 1.00 13.90 95 GLY A N 1
ATOM 712 C CA . GLY A 1 95 ? 23.738 3.007 16.376 1.00 16.06 95 GLY A CA 1
ATOM 713 C C . GLY A 1 95 ? 23.823 4.238 15.494 1.00 17.30 95 GLY A C 1
ATOM 714 O O . GLY A 1 95 ? 22.888 5.040 15.440 1.00 22.49 95 GLY A O 1
ATOM 715 N N . ARG A 1 96 ? 24.935 4.400 14.788 1.00 18.36 96 ARG A N 1
ATOM 716 C CA . ARG A 1 96 ? 25.200 5.599 14.009 1.00 25.25 96 ARG A CA 1
ATOM 717 C C . ARG A 1 96 ? 26.142 5.234 12.888 1.00 9.32 96 ARG A C 1
ATOM 718 O O . ARG A 1 96 ? 27.006 4.377 13.051 1.00 10.15 96 ARG A O 1
ATOM 726 N N . LEU A 1 97 ? 25.978 5.913 11.763 1.00 14.01 97 LEU A N 1
ATOM 727 C CA . LEU A 1 97 ? 26.895 5.806 10.641 1.00 22.10 97 LEU A CA 1
ATOM 728 C C . LEU A 1 97 ? 26.859 7.145 9.920 1.00 13.89 97 LEU A C 1
ATOM 729 O O . LEU A 1 97 ? 25.773 7.681 9.680 1.00 13.20 97 LEU A O 1
ATOM 734 N N . ALA A 1 98 ? 28.031 7.704 9.629 1.00 14.67 98 ALA A N 1
ATOM 735 C CA . ALA A 1 98 ? 28.086 9.018 9.002 1.00 14.87 98 ALA A CA 1
ATOM 736 C C . ALA A 1 98 ? 29.377 9.146 8.215 1.00 11.82 98 ALA A C 1
ATOM 737 O O . ALA A 1 98 ? 30.419 8.641 8.631 1.00 13.34 98 ALA A O 1
ATOM 739 N N . ILE A 1 99 ? 29.282 9.791 7.058 1.00 14.37 99 ILE A N 1
ATOM 740 C CA . ILE A 1 99 ? 30.419 10.087 6.200 1.00 13.65 99 ILE A CA 1
ATOM 741 C C . ILE A 1 99 ? 30.489 11.600 6.014 1.00 11.46 99 ILE A C 1
ATOM 742 O O . ILE A 1 99 ? 29.453 12.259 5.847 1.00 15.72 99 ILE A O 1
ATOM 747 N N . ASP A 1 100 ? 31.698 12.156 6.047 1.00 13.24 100 ASP A N 1
ATOM 748 C CA . ASP A 1 100 ? 31.830 13.593 5.823 1.00 16.18 100 ASP A CA 1
ATOM 749 C C . ASP A 1 100 ? 31.393 13.935 4.406 1.00 18.06 100 ASP A C 1
ATOM 750 O O . ASP A 1 100 ? 31.692 13.207 3.457 1.00 13.82 100 ASP A O 1
ATOM 755 N N . LYS A 1 101 ? 30.678 15.056 4.274 1.00 19.34 101 LYS A N 1
ATOM 756 C CA . LYS A 1 101 ? 30.097 15.437 2.989 1.00 21.71 101 LYS A CA 1
ATOM 757 C C . LYS A 1 101 ? 31.131 15.489 1.876 1.00 21.03 101 LYS A C 1
ATOM 758 O O . LYS A 1 101 ? 30.818 15.179 0.723 1.00 21.82 101 LYS A O 1
ATOM 764 N N . SER A 1 102 ? 32.359 15.892 2.192 1.00 21.52 102 SER A N 1
ATOM 765 C CA . SER A 1 102 ? 33.379 16.020 1.159 1.00 22.87 102 SER A CA 1
ATOM 766 C C . SER A 1 102 ? 33.668 14.708 0.440 1.00 21.54 102 SER A C 1
ATOM 767 O O . SER A 1 102 ? 34.199 14.743 -0.673 1.00 19.90 102 SER A O 1
ATOM 770 N N . VAL A 1 103 ? 33.337 13.555 1.031 1.00 23.98 103 VAL A N 1
ATOM 771 C CA . VAL A 1 103 ? 33.675 12.273 0.410 1.00 15.22 103 VAL A CA 1
ATOM 772 C C . VAL A 1 103 ? 32.434 11.389 0.329 1.00 11.34 103 VAL A C 1
ATOM 773 O O . VAL A 1 103 ? 32.543 10.171 0.158 1.00 11.68 103 VAL A O 1
ATOM 777 N N . GLN A 1 104 ? 31.249 11.980 0.471 1.00 13.70 104 GLN A N 1
ATOM 778 C CA . GLN A 1 104 ? 30.043 11.211 0.207 1.00 13.53 104 GLN A CA 1
ATOM 779 C C . GLN A 1 104 ? 29.908 10.919 -1.290 1.00 23.52 104 GLN A C 1
ATOM 780 O O . GLN A 1 104 ? 30.472 11.610 -2.142 1.00 20.70 104 GLN A O 1
ATOM 786 N N . GLY A 1 105 ? 29.142 9.875 -1.605 1.00 19.94 105 GLY A N 1
ATOM 787 C CA . GLY A 1 105 ? 28.967 9.483 -2.989 1.00 15.77 105 GLY A CA 1
ATOM 788 C C . GLY A 1 105 ? 30.166 8.826 -3.636 1.00 20.02 105 GLY A C 1
ATOM 789 O O . GLY A 1 105 ? 30.274 8.846 -4.866 1.00 19.72 105 GLY A O 1
ATOM 790 N N . GLN A 1 106 ? 31.094 8.268 -2.849 1.00 15.67 106 GLN A N 1
ATOM 791 C CA . GLN A 1 106 ? 32.248 7.564 -3.405 1.00 17.13 106 GLN A CA 1
ATOM 792 C C . GLN A 1 106 ? 32.340 6.107 -2.959 1.00 19.35 106 GLN A C 1
ATOM 793 O O . GLN A 1 106 ? 33.367 5.464 -3.201 1.00 19.24 106 GLN A O 1
ATOM 799 N N . GLY A 1 107 ? 31.314 5.571 -2.305 1.00 16.51 107 GLY A N 1
ATOM 800 C CA . GLY A 1 107 ? 31.383 4.217 -1.796 1.00 21.38 107 GLY A CA 1
ATOM 801 C C . GLY A 1 107 ? 31.911 4.063 -0.384 1.00 23.53 107 GLY A C 1
ATOM 802 O O . GLY A 1 107 ? 31.985 2.928 0.105 1.00 16.61 107 GLY A O 1
ATOM 803 N N . TRP A 1 108 ? 32.277 5.159 0.295 1.00 17.71 108 TRP A N 1
ATOM 804 C CA . TRP A 1 108 ? 32.794 5.039 1.660 1.00 16.00 108 TRP A CA 1
ATOM 805 C C . TRP A 1 108 ? 31.716 4.576 2.637 1.00 11.84 108 TRP A C 1
ATOM 806 O O . TRP A 1 108 ? 32.008 3.809 3.562 1.00 13.26 108 TRP A O 1
ATOM 817 N N . GLY A 1 109 ? 30.485 5.079 2.495 1.00 14.18 109 GLY A N 1
ATOM 818 C CA . GLY A 1 109 ? 29.407 4.593 3.344 1.00 14.25 109 GLY A CA 1
ATOM 819 C C . GLY A 1 109 ? 29.216 3.094 3.205 1.00 20.50 109 GLY A C 1
ATOM 820 O O . GLY A 1 109 ? 29.148 2.357 4.195 1.00 16.37 109 GLY A O 1
ATOM 821 N N . GLU A 1 110 ? 29.161 2.627 1.961 1.00 12.87 110 GLU A N 1
ATOM 822 C CA . GLU A 1 110 ? 29.094 1.202 1.669 1.00 15.91 110 GLU A CA 1
ATOM 823 C C . GLU A 1 110 ? 30.286 0.460 2.253 1.00 21.67 110 GLU A C 1
ATOM 824 O O . GLU A 1 110 ? 30.142 -0.661 2.758 1.00 14.26 110 GLU A O 1
ATOM 830 N N . MET A 1 111 ? 31.481 1.049 2.150 1.00 10.81 111 MET A N 1
ATOM 831 C CA . MET A 1 111 ? 32.678 0.386 2.659 1.00 15.36 111 MET A CA 1
ATOM 832 C C . MET A 1 111 ? 32.634 0.249 4.181 1.00 16.78 111 MET A C 1
ATOM 833 O O . MET A 1 111 ? 33.104 -0.754 4.729 1.00 18.34 111 MET A O 1
ATOM 838 N N . LEU A 1 112 ? 32.111 1.266 4.878 1.00 14.25 112 LEU A N 1
ATOM 839 C CA . LEU A 1 112 ? 31.931 1.174 6.329 1.00 17.25 112 LEU A CA 1
ATOM 840 C C . LEU A 1 112 ? 30.929 0.087 6.706 1.00 11.72 112 LEU A C 1
ATOM 841 O O . LEU A 1 112 ? 31.160 -0.671 7.653 1.00 20.63 112 LEU A O 1
ATOM 846 N N . VAL A 1 113 ? 29.808 0.001 5.985 1.00 14.90 113 VAL A N 1
ATOM 847 C CA . VAL A 1 113 ? 28.815 -1.030 6.287 1.00 19.50 113 VAL A CA 1
ATOM 848 C C . VAL A 1 113 ? 29.416 -2.416 6.103 1.00 9.25 113 VAL A C 1
ATOM 849 O O . VAL A 1 113 ? 29.176 -3.325 6.905 1.00 17.56 113 VAL A O 1
ATOM 853 N N . ALA A 1 114 ? 30.226 -2.595 5.060 1.00 18.22 114 ALA A N 1
ATOM 854 C CA . ALA A 1 114 ? 30.898 -3.875 4.860 1.00 12.70 114 ALA A CA 1
ATOM 855 C C . ALA A 1 114 ? 31.821 -4.196 6.027 1.00 21.50 114 ALA A C 1
ATOM 856 O O . ALA A 1 114 ? 31.923 -5.353 6.452 1.00 15.53 114 ALA A O 1
ATOM 858 N N . HIS A 1 115 ? 32.520 -3.182 6.544 1.00 13.30 115 HIS A N 1
ATOM 859 C CA . HIS A 1 115 ? 33.359 -3.377 7.719 1.00 11.45 115 HIS A CA 1
ATOM 860 C C . HIS A 1 115 ? 32.510 -3.717 8.938 1.00 8.75 115 HIS A C 1
ATOM 861 O O . HIS A 1 115 ? 32.895 -4.557 9.757 1.00 11.83 115 HIS A O 1
ATOM 868 N N . VAL A 1 116 ? 31.363 -3.051 9.082 1.00 7.94 116 VAL A N 1
ATOM 869 C CA . VAL A 1 116 ? 30.409 -3.401 10.135 1.00 13.62 116 VAL A CA 1
ATOM 870 C C . VAL A 1 116 ? 30.081 -4.884 10.068 1.00 17.35 116 VAL A C 1
ATOM 871 O O . VAL A 1 116 ? 30.136 -5.604 11.072 1.00 12.37 116 VAL A O 1
ATOM 875 N N . MET A 1 117 ? 29.747 -5.364 8.871 1.00 12.97 117 MET A N 1
ATOM 876 C CA A MET A 1 117 ? 29.332 -6.754 8.710 0.48 15.43 117 MET A CA 1
ATOM 877 C CA B MET A 1 117 ? 29.322 -6.749 8.741 0.52 15.79 117 MET A CA 1
ATOM 878 C C . MET A 1 117 ? 30.454 -7.712 9.076 1.00 10.61 117 MET A C 1
ATOM 879 O O . MET A 1 117 ? 30.213 -8.762 9.676 1.00 14.98 117 MET A O 1
ATOM 888 N N . ARG A 1 118 ? 31.663 -7.333 8.768 1.00 12.28 118 ARG A N 1
ATOM 889 C CA . ARG A 1 118 ? 32.780 -8.148 9.101 1.00 16.59 118 ARG A CA 1
ATOM 890 C C . ARG A 1 118 ? 32.960 -8.240 10.630 1.00 20.62 118 ARG A C 1
ATOM 891 O O . ARG A 1 118 ? 33.255 -9.260 11.143 1.00 11.66 118 ARG A O 1
ATOM 899 N N . VAL A 1 119 ? 32.822 -7.105 11.301 1.00 16.32 119 VAL A N 1
ATOM 900 C CA . VAL A 1 119 ? 32.919 -7.104 12.757 1.00 13.12 119 VAL A CA 1
ATOM 901 C C . VAL A 1 119 ? 31.789 -7.931 13.355 1.00 10.35 119 VAL A C 1
ATOM 902 O O . VAL A 1 119 ? 32.019 -8.778 14.224 1.00 12.43 119 VAL A O 1
ATOM 906 N N . VAL A 1 120 ? 30.563 -7.731 12.861 1.00 11.26 120 VAL A N 1
ATOM 907 C CA . VAL A 1 120 ? 29.414 -8.467 13.383 1.00 9.26 120 VAL A CA 1
ATOM 908 C C . VAL A 1 120 ? 29.582 -9.957 13.120 1.00 19.75 120 VAL A C 1
ATOM 909 O O . VAL A 1 120 ? 29.266 -10.793 13.976 1.00 15.60 120 VAL A O 1
ATOM 913 N N . TRP A 1 121 ? 30.149 -10.308 11.962 1.00 18.51 121 TRP A N 1
ATOM 914 C CA . TRP A 1 121 ? 30.403 -11.710 11.638 1.00 21.09 121 TRP A CA 1
ATOM 915 C C . TRP A 1 121 ? 31.363 -12.345 12.641 1.00 25.43 121 TRP A C 1
ATOM 916 O O . TRP A 1 121 ? 31.129 -13.459 13.125 1.00 15.36 121 TRP A O 1
ATOM 927 N N . GLY A 1 122 ? 32.480 -11.668 12.925 1.00 20.13 122 GLY A N 1
ATOM 928 C CA . GLY A 1 122 ? 33.379 -12.141 13.967 1.00 15.63 122 GLY A CA 1
ATOM 929 C C . GLY A 1 122 ? 32.699 -12.264 15.318 1.00 15.76 122 GLY A C 1
ATOM 930 O O . GLY A 1 122 ? 32.881 -13.256 16.027 1.00 15.09 122 GLY A O 1
ATOM 931 N N . ALA A 1 123 ? 31.895 -11.264 15.688 1.00 13.32 123 ALA A N 1
ATOM 932 C CA . ALA A 1 123 ? 31.205 -11.305 16.976 1.00 8.50 123 ALA A CA 1
ATOM 933 C C . ALA A 1 123 ? 30.226 -12.473 17.049 1.00 21.31 123 ALA A C 1
ATOM 934 O O . ALA A 1 123 ? 30.070 -13.098 18.106 1.00 15.44 123 ALA A O 1
ATOM 936 N N . SER A 1 124 ? 29.555 -12.780 15.933 1.00 14.49 124 SER A N 1
ATOM 937 C CA . SER A 1 124 ? 28.533 -13.820 15.935 1.00 14.28 124 SER A CA 1
ATOM 938 C C . SER A 1 124 ? 29.127 -15.201 16.173 1.00 12.75 124 SER A C 1
ATOM 939 O O . SER A 1 124 ? 28.407 -16.110 16.601 1.00 18.14 124 SER A O 1
ATOM 942 N N . LYS A 1 125 ? 30.422 -15.378 15.919 1.00 13.20 125 LYS A N 1
ATOM 943 C CA . LYS A 1 125 ? 31.021 -16.689 16.122 1.00 19.70 125 LYS A CA 1
ATOM 944 C C . LYS A 1 125 ? 31.105 -17.028 17.601 1.00 26.54 125 LYS A C 1
ATOM 945 O O . LYS A 1 125 ? 30.982 -18.199 17.974 1.00 18.51 125 LYS A O 1
ATOM 951 N N . ALA A 1 126 ? 31.293 -16.017 18.453 1.00 18.82 126 ALA A N 1
ATOM 952 C CA . ALA A 1 126 ? 31.506 -16.215 19.880 1.00 22.57 126 ALA A CA 1
ATOM 953 C C . ALA A 1 126 ? 30.242 -16.034 20.706 1.00 18.48 126 ALA A C 1
ATOM 954 O O . ALA A 1 126 ? 30.106 -16.671 21.753 1.00 14.78 126 ALA A O 1
ATOM 956 N N . VAL A 1 127 ? 29.324 -15.184 20.260 1.00 16.62 127 VAL A N 1
ATOM 957 C CA . VAL A 1 127 ? 28.110 -14.859 20.991 1.00 14.00 127 VAL A CA 1
ATOM 958 C C . VAL A 1 127 ? 26.959 -14.893 19.997 1.00 20.38 127 VAL A C 1
ATOM 959 O O . VAL A 1 127 ? 27.123 -14.487 18.839 1.00 14.75 127 VAL A O 1
ATOM 963 N N . GLY A 1 128 ? 25.798 -15.378 20.442 1.00 15.56 128 GLY A N 1
ATOM 964 C CA . GLY A 1 128 ? 24.651 -15.498 19.560 1.00 12.26 128 GLY A CA 1
ATOM 965 C C . GLY A 1 128 ? 24.152 -14.166 19.047 1.00 11.87 128 GLY A C 1
ATOM 966 O O . GLY A 1 128 ? 23.743 -13.312 19.838 1.00 9.97 128 GLY A O 1
ATOM 967 N N . ILE A 1 129 ? 24.183 -13.971 17.727 1.00 9.27 129 ILE A N 1
ATOM 968 C CA . ILE A 1 129 ? 23.740 -12.716 17.116 1.00 13.55 129 ILE A CA 1
ATOM 969 C C . ILE A 1 129 ? 22.989 -13.066 15.846 1.00 11.89 129 ILE A C 1
ATOM 970 O O . ILE A 1 129 ? 23.576 -13.611 14.906 1.00 13.28 129 ILE A O 1
ATOM 975 N N . TYR A 1 130 ? 21.688 -12.786 15.827 1.00 13.88 130 TYR A N 1
ATOM 976 C CA . TYR A 1 130 ? 20.861 -13.205 14.708 1.00 16.37 130 TYR A CA 1
ATOM 977 C C . TYR A 1 130 ? 20.971 -12.257 13.518 1.00 23.90 130 TYR A C 1
ATOM 978 O O . TYR A 1 130 ? 20.655 -12.665 12.396 1.00 21.78 130 TYR A O 1
ATOM 987 N N . GLY A 1 131 ? 21.431 -11.026 13.724 1.00 18.43 131 GLY A N 1
ATOM 988 C CA . GLY A 1 131 ? 21.713 -10.143 12.609 1.00 15.89 131 GLY A CA 1
ATOM 989 C C . GLY A 1 131 ? 22.009 -8.732 13.083 1.00 14.89 131 GLY A C 1
ATOM 990 O O . GLY A 1 131 ? 22.173 -8.479 14.276 1.00 12.65 131 GLY A O 1
ATOM 991 N N . LEU A 1 132 ? 22.052 -7.813 12.121 1.00 10.89 132 LEU A N 1
ATOM 992 C CA . LEU A 1 132 ? 22.399 -6.421 12.381 1.00 11.10 132 LEU A CA 1
ATOM 993 C C . LEU A 1 132 ? 21.138 -5.571 12.334 1.00 9.75 132 LEU A C 1
ATOM 994 O O . LEU A 1 132 ? 20.453 -5.527 11.310 1.00 14.31 132 LEU A O 1
ATOM 999 N N . PHE A 1 133 ? 20.847 -4.887 13.435 1.00 11.70 133 PHE A N 1
ATOM 1000 C CA . PHE A 1 133 ? 19.664 -4.051 13.576 1.00 9.94 133 PHE A CA 1
ATOM 1001 C C . PHE A 1 133 ? 20.040 -2.592 13.343 1.00 18.10 133 PHE A C 1
ATOM 1002 O O . PHE A 1 133 ? 21.128 -2.159 13.726 1.00 12.57 133 PHE A O 1
ATOM 1010 N N . VAL A 1 134 ? 19.158 -1.840 12.689 1.00 16.14 134 VAL A N 1
ATOM 1011 C CA . VAL A 1 134 ? 19.399 -0.413 12.504 1.00 17.00 134 VAL A CA 1
ATOM 1012 C C . VAL A 1 134 ? 18.067 0.317 12.404 1.00 28.61 134 VAL A C 1
ATOM 1013 O O . VAL A 1 134 ? 17.118 -0.170 11.782 1.00 17.91 134 VAL A O 1
ATOM 1017 N N . GLU A 1 135 ? 17.997 1.480 13.047 1.00 14.23 135 GLU A N 1
ATOM 1018 C CA . GLU A 1 135 ? 16.901 2.425 12.864 1.00 23.75 135 GLU A CA 1
ATOM 1019 C C . GLU A 1 135 ? 17.375 3.542 11.938 1.00 30.42 135 GLU A C 1
ATOM 1020 O O . GLU A 1 135 ? 18.256 4.326 12.306 1.00 26.63 135 GLU A O 1
ATOM 1026 N N . ALA A 1 136 ? 16.787 3.622 10.743 1.00 17.59 136 ALA A N 1
ATOM 1027 C CA . ALA A 1 136 ? 17.167 4.659 9.790 1.00 19.44 136 ALA A CA 1
ATOM 1028 C C . ALA A 1 136 ? 16.747 6.029 10.304 1.00 22.83 136 ALA A C 1
ATOM 1029 O O . ALA A 1 136 ? 15.630 6.199 10.804 1.00 21.02 136 ALA A O 1
ATOM 1031 N N . LEU A 1 137 ? 17.662 7.001 10.218 1.00 24.82 137 LEU A N 1
ATOM 1032 C CA . LEU A 1 137 ? 17.382 8.327 10.758 1.00 25.82 137 LEU A CA 1
ATOM 1033 C C . LEU A 1 137 ? 16.380 9.088 9.908 1.00 31.06 137 LEU A C 1
ATOM 1034 O O . LEU A 1 137 ? 15.625 9.913 10.433 1.00 37.33 137 LEU A O 1
ATOM 1039 N N . ASN A 1 138 ? 16.357 8.828 8.607 1.00 28.78 138 ASN A N 1
ATOM 1040 C CA . ASN A 1 138 ? 15.500 9.554 7.683 1.00 34.30 138 ASN A CA 1
ATOM 1041 C C . ASN A 1 138 ? 15.329 8.704 6.433 1.00 34.31 138 ASN A C 1
ATOM 1042 O O . ASN A 1 138 ? 15.872 7.601 6.332 1.00 32.42 138 ASN A O 1
ATOM 1047 N N . GLU A 1 139 ? 14.568 9.232 5.473 1.00 33.78 139 GLU A N 1
ATOM 1048 C CA . GLU A 1 139 ? 14.265 8.457 4.277 1.00 28.45 139 GLU A CA 1
ATOM 1049 C C . GLU A 1 139 ? 15.508 8.222 3.435 1.00 29.05 139 GLU A C 1
ATOM 1050 O O . GLU A 1 139 ? 15.644 7.159 2.814 1.00 29.34 139 GLU A O 1
ATOM 1056 N N . LYS A 1 140 ? 16.428 9.189 3.442 1.00 22.24 140 LYS A N 1
ATOM 1057 C CA . LYS A 1 140 ? 17.685 9.072 2.699 1.00 22.30 140 LYS A CA 1
ATOM 1058 C C . LYS A 1 140 ? 18.541 7.919 3.233 1.00 29.04 140 LYS A C 1
ATOM 1059 O O . LYS A 1 140 ? 19.105 7.147 2.458 1.00 26.70 140 LYS A O 1
ATOM 1065 N N . ALA A 1 141 ? 18.632 7.808 4.557 1.00 23.17 141 ALA A N 1
ATOM 1066 C CA . ALA A 1 141 ? 19.352 6.710 5.188 1.00 28.36 141 ALA A CA 1
ATOM 1067 C C . ALA A 1 141 ? 18.630 5.384 4.970 1.00 18.96 141 ALA A C 1
ATOM 1068 O O . ALA A 1 141 ? 19.267 4.350 4.743 1.00 21.51 141 ALA A O 1
ATOM 1070 N N . LYS A 1 142 ? 17.301 5.403 5.013 1.00 18.18 142 LYS A N 1
ATOM 1071 C CA . LYS A 1 142 ? 16.542 4.175 4.825 1.00 19.76 142 LYS A CA 1
ATOM 1072 C C . LYS A 1 142 ? 16.784 3.594 3.436 1.00 25.54 142 LYS A C 1
ATOM 1073 O O . LYS A 1 142 ? 17.061 2.399 3.286 1.00 23.62 142 LYS A O 1
ATOM 1079 N N . ALA A 1 143 ? 16.720 4.438 2.404 1.00 26.47 143 ALA A N 1
ATOM 1080 C CA . ALA A 1 143 ? 16.976 3.968 1.043 1.00 19.35 143 ALA A CA 1
ATOM 1081 C C . ALA A 1 143 ? 18.400 3.438 0.887 1.00 28.14 143 ALA A C 1
ATOM 1082 O O . ALA A 1 143 ? 18.641 2.503 0.114 1.00 19.54 143 ALA A O 1
ATOM 1084 N N . PHE A 1 144 ? 19.362 4.065 1.567 1.00 22.29 144 PHE A N 1
ATOM 1085 C CA . PHE A 1 144 ? 20.742 3.583 1.552 1.00 28.49 144 PHE A CA 1
ATOM 1086 C C . PHE A 1 144 ? 20.846 2.154 2.076 1.00 26.20 144 PHE A C 1
ATOM 1087 O O . PHE A 1 144 ? 21.477 1.297 1.448 1.00 14.88 144 PHE A O 1
ATOM 1095 N N . PHE A 1 145 ? 20.241 1.876 3.234 1.00 19.96 145 PHE A N 1
ATOM 1096 C CA . PHE A 1 145 ? 20.372 0.540 3.805 1.00 20.84 145 PHE A CA 1
ATOM 1097 C C . PHE A 1 145 ? 19.571 -0.484 3.003 1.00 23.86 145 PHE A C 1
ATOM 1098 O O . PHE A 1 145 ? 20.025 -1.618 2.818 1.00 16.87 145 PHE A O 1
ATOM 1106 N N . LEU A 1 146 ? 18.377 -0.107 2.525 1.00 27.01 146 LEU A N 1
ATOM 1107 C CA . LEU A 1 146 ? 17.595 -1.008 1.682 1.00 26.32 146 LEU A CA 1
ATOM 1108 C C . LEU A 1 146 ? 18.370 -1.379 0.439 1.00 20.73 146 LEU A C 1
ATOM 1109 O O . LEU A 1 146 ? 18.327 -2.527 -0.019 1.00 28.76 146 LEU A O 1
ATOM 1114 N N . ARG A 1 147 ? 19.115 -0.424 -0.102 1.00 21.09 147 ARG A N 1
ATOM 1115 C CA . ARG A 1 147 ? 19.841 -0.686 -1.326 1.00 24.38 147 ARG A CA 1
ATOM 1116 C C . ARG A 1 147 ? 21.023 -1.617 -1.079 1.00 23.05 147 ARG A C 1
ATOM 1117 O O . ARG A 1 147 ? 21.445 -2.319 -1.999 1.00 16.57 147 ARG A O 1
ATOM 1125 N N . LEU A 1 148 ? 21.539 -1.681 0.149 1.00 17.68 148 LEU A N 1
ATOM 1126 C CA . LEU A 1 148 ? 22.596 -2.631 0.476 1.00 14.48 148 LEU A CA 1
ATOM 1127 C C . LEU A 1 148 ? 22.060 -4.018 0.829 1.00 15.15 148 LEU A C 1
ATOM 1128 O O . LEU A 1 148 ? 22.860 -4.938 1.034 1.00 24.12 148 LEU A O 1
ATOM 1133 N N . GLY A 1 149 ? 20.741 -4.200 0.879 1.00 21.88 149 GLY A N 1
ATOM 1134 C CA . GLY A 1 149 ? 20.148 -5.505 1.115 1.00 21.26 149 GLY A CA 1
ATOM 1135 C C . GLY A 1 149 ? 19.482 -5.708 2.464 1.00 22.53 149 GLY A C 1
ATOM 1136 O O . GLY A 1 149 ? 19.103 -6.840 2.779 1.00 21.86 149 GLY A O 1
ATOM 1137 N N . PHE A 1 150 ? 19.328 -4.655 3.262 1.00 18.71 150 PHE A N 1
ATOM 1138 C CA . PHE A 1 150 ? 18.630 -4.739 4.537 1.00 16.95 150 PHE A CA 1
ATOM 1139 C C . PHE A 1 150 ? 17.154 -5.056 4.323 1.00 22.64 150 PHE A C 1
ATOM 1140 O O . PHE A 1 150 ? 16.570 -4.729 3.286 1.00 18.03 150 PHE A O 1
ATOM 1148 N N . ILE A 1 151 ? 16.544 -5.670 5.339 1.00 21.42 151 ILE A N 1
ATOM 1149 C CA . ILE A 1 151 ? 15.152 -6.102 5.303 1.00 17.79 151 ILE A CA 1
ATOM 1150 C C . ILE A 1 151 ? 14.308 -5.104 6.074 1.00 19.12 151 ILE A C 1
ATOM 1151 O O . ILE A 1 151 ? 14.748 -4.561 7.091 1.00 20.28 151 ILE A O 1
ATOM 1156 N N . GLN A 1 152 ? 13.114 -4.867 5.626 1.00 22.51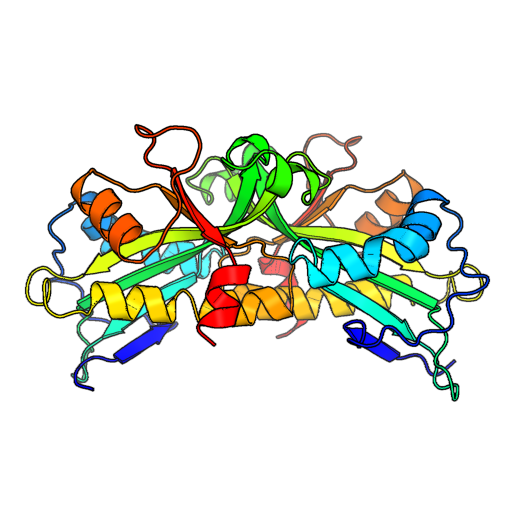 152 GLN A N 1
ATOM 1157 C CA . GLN A 1 152 ? 12.219 -3.990 6.278 1.00 20.43 152 GLN A CA 1
ATOM 1158 C C . GLN A 1 152 ? 11.515 -4.707 7.396 1.00 26.40 152 GLN A C 1
ATOM 1159 O O . GLN A 1 152 ? 10.951 -5.719 7.203 1.00 31.59 152 GLN A O 1
ATOM 1165 N N . LEU A 1 153 ? 11.585 -4.175 8.589 1.00 25.15 153 LEU A N 1
ATOM 1166 C CA . LEU A 1 153 ? 10.896 -4.754 9.722 1.00 28.22 153 LEU A CA 1
ATOM 1167 C C . LEU A 1 153 ? 9.578 -4.037 10.002 1.00 42.89 153 LEU A C 1
ATOM 1168 O O . LEU A 1 153 ? 9.382 -2.952 9.530 1.00 34.81 153 LEU A O 1
ATOM 1173 N N . VAL A 1 154 ? 8.656 -4.723 10.686 1.00 37.00 154 VAL A N 1
ATOM 1174 C CA . VAL A 1 154 ? 7.360 -4.174 11.093 1.00 41.00 154 VAL A CA 1
ATOM 1175 C C . VAL A 1 154 ? 6.503 -3.968 9.852 1.00 59.01 154 VAL A C 1
ATOM 1176 O O . VAL A 1 154 ? 5.745 -4.832 9.469 1.00 50.05 154 VAL A O 1
ATOM 1180 N N . ASP A 1 155 ? 6.587 -2.779 9.270 1.00 56.33 155 ASP A N 1
ATOM 1181 C CA . ASP A 1 155 ? 5.851 -2.436 8.072 1.00 57.54 155 ASP A CA 1
ATOM 1182 C C . ASP A 1 155 ? 6.675 -1.584 7.102 1.00 61.50 155 ASP A C 1
ATOM 1183 O O . ASP A 1 155 ? 7.722 -1.122 7.440 1.00 47.23 155 ASP A O 1
ATOM 1188 N N . GLU A 1 156 ? 6.135 -1.360 5.921 1.00 61.73 156 GLU A N 1
ATOM 1189 C CA . GLU A 1 156 ? 6.779 -0.617 4.856 1.00 60.89 156 GLU A CA 1
ATOM 1190 C C . GLU A 1 156 ? 7.031 0.851 5.230 1.00 53.08 156 GLU A C 1
ATOM 1191 O O . GLU A 1 156 ? 7.715 1.539 4.511 1.00 45.87 156 GLU A O 1
ATOM 1197 N N . ASN A 1 157 ? 6.437 1.331 6.305 1.00 42.36 157 ASN A N 1
ATOM 1198 C CA . ASN A 1 157 ? 6.653 2.722 6.689 1.00 61.98 157 ASN A CA 1
ATOM 1199 C C . ASN A 1 157 ? 7.444 2.884 7.982 1.00 54.42 157 ASN A C 1
ATOM 1200 O O . ASN A 1 157 ? 7.568 4.009 8.480 1.00 40.96 157 ASN A O 1
ATOM 1205 N N . SER A 1 158 ? 7.984 1.806 8.537 1.00 54.54 158 SER A N 1
ATOM 1206 C CA . SER A 1 158 ? 8.868 1.907 9.687 1.00 45.44 158 SER A CA 1
ATOM 1207 C C . SER A 1 158 ? 10.297 2.211 9.238 1.00 31.05 158 SER A C 1
ATOM 1208 O O . SER A 1 158 ? 10.706 1.911 8.113 1.00 28.92 158 SER A O 1
ATOM 1211 N N . ASN A 1 159 ? 11.062 2.816 10.137 1.00 33.58 159 ASN A N 1
ATOM 1212 C CA . ASN A 1 159 ? 12.479 3.021 9.879 1.00 36.27 159 ASN A CA 1
ATOM 1213 C C . ASN A 1 159 ? 13.351 1.901 10.435 1.00 31.95 159 ASN A C 1
ATOM 1214 O O . ASN A 1 159 ? 14.576 2.000 10.363 1.00 24.62 159 ASN A O 1
ATOM 1219 N N . LEU A 1 160 ? 12.756 0.827 10.947 1.00 25.78 160 LEU A N 1
ATOM 1220 C CA . LEU A 1 160 ? 13.523 -0.270 11.526 1.00 20.75 160 LEU A CA 1
ATOM 1221 C C . LEU A 1 160 ? 13.877 -1.278 10.438 1.00 25.05 160 LEU A C 1
ATOM 1222 O O . LEU A 1 160 ? 12.985 -1.854 9.805 1.00 24.95 160 LEU A O 1
ATOM 1227 N N . LEU A 1 161 ? 15.177 -1.500 10.240 1.00 16.15 161 LEU A N 1
ATOM 1228 C CA . LEU A 1 161 ? 15.705 -2.380 9.209 1.00 17.17 161 LEU A CA 1
ATOM 1229 C C . LEU A 1 161 ? 16.628 -3.412 9.849 1.00 16.03 161 LEU A C 1
ATOM 1230 O O . LEU A 1 161 ? 17.093 -3.247 10.981 1.00 17.73 161 LEU A O 1
ATOM 1235 N N . PHE A 1 162 ? 16.948 -4.456 9.086 1.00 13.13 162 PHE A N 1
ATOM 1236 C CA . PHE A 1 162 ? 17.618 -5.619 9.647 1.00 15.99 162 PHE A CA 1
ATOM 1237 C C . PHE A 1 162 ? 18.399 -6.353 8.565 1.00 16.19 162 PHE A C 1
ATOM 1238 O O . PHE A 1 162 ? 17.925 -6.493 7.437 1.00 18.42 162 PHE A O 1
ATOM 1246 N N . TYR A 1 163 ? 19.595 -6.817 8.912 1.00 11.38 163 TYR A N 1
ATOM 1247 C CA . TYR A 1 163 ? 20.412 -7.626 8.010 1.00 11.00 163 TYR A CA 1
ATOM 1248 C C . TYR A 1 163 ? 20.816 -8.900 8.743 1.00 18.05 163 TYR A C 1
ATOM 1249 O O . TYR A 1 163 ? 21.589 -8.826 9.722 1.00 14.63 163 TYR A O 1
ATOM 1258 N N . PRO A 1 164 ? 20.326 -10.069 8.320 1.00 21.50 164 PRO A N 1
ATOM 1259 C CA . PRO A 1 164 ? 20.551 -11.295 9.098 1.00 10.41 164 PRO A CA 1
ATOM 1260 C C . PRO A 1 164 ? 21.982 -11.773 9.008 1.00 11.64 164 PRO A C 1
ATOM 1261 O O . PRO A 1 164 ? 22.639 -11.641 7.975 1.00 15.96 164 PRO A O 1
ATOM 1265 N N . THR A 1 165 ? 22.464 -12.331 10.122 1.00 7.96 165 THR A N 1
ATOM 1266 C CA . THR A 1 165 ? 23.749 -13.013 10.116 1.00 6.55 165 THR A CA 1
ATOM 1267 C C . THR A 1 165 ? 23.817 -14.044 8.994 1.00 9.20 165 THR A C 1
ATOM 1268 O O . THR A 1 165 ? 24.887 -14.290 8.427 1.00 15.98 165 THR A O 1
ATOM 1272 N N . LYS A 1 166 ? 22.689 -14.690 8.687 1.00 20.04 166 LYS A N 1
ATOM 1273 C CA . LYS A 1 166 ? 22.673 -15.644 7.580 1.00 19.19 166 LYS A CA 1
ATOM 1274 C C . LYS A 1 166 ? 23.107 -14.989 6.268 1.00 18.33 166 LYS A C 1
ATOM 1275 O O . LYS A 1 166 ? 23.843 -15.597 5.485 1.00 25.01 166 LYS A O 1
ATOM 1281 N N . SER A 1 167 ? 22.700 -13.736 6.020 1.00 14.52 167 SER A N 1
ATOM 1282 C CA . SER A 1 167 ? 23.172 -13.065 4.803 1.00 15.43 167 SER A CA 1
ATOM 1283 C C . SER A 1 167 ? 24.644 -12.702 4.913 1.00 17.15 167 SER A C 1
ATOM 1284 O O . SER A 1 167 ? 25.397 -12.832 3.940 1.00 22.08 167 SER A O 1
ATOM 1287 N N . ILE A 1 168 ? 25.062 -12.240 6.097 1.00 22.24 168 ILE A N 1
ATOM 1288 C CA . ILE A 1 168 ? 26.460 -11.898 6.352 1.00 7.68 168 ILE A CA 1
ATOM 1289 C C . ILE A 1 168 ? 27.367 -13.084 6.069 1.00 17.25 168 ILE A C 1
ATOM 1290 O O . ILE A 1 168 ? 28.436 -12.935 5.463 1.00 19.65 168 ILE A O 1
ATOM 1295 N N . GLU A 1 169 ? 26.972 -14.279 6.518 1.00 22.41 169 GLU A N 1
ATOM 1296 C CA . GLU A 1 169 ? 27.828 -15.446 6.323 1.00 22.25 169 GLU A CA 1
ATOM 1297 C C . GLU A 1 169 ? 28.061 -15.718 4.842 1.00 22.25 169 GLU A C 1
ATOM 1298 O O . GLU A 1 169 ? 29.162 -16.111 4.447 1.00 24.42 169 GLU A O 1
ATOM 1304 N N . GLN A 1 170 ? 27.043 -15.486 4.001 1.00 26.01 170 GLN A N 1
ATOM 1305 C CA . GLN A 1 170 ? 27.223 -15.665 2.563 1.00 32.08 170 GLN A CA 1
ATOM 1306 C C . GLN A 1 170 ? 28.231 -14.680 1.996 1.00 33.06 170 GLN A C 1
ATOM 1307 O O . GLN A 1 170 ? 28.971 -15.021 1.067 1.00 36.39 170 GLN A O 1
ATOM 1313 N N . LEU A 1 171 ? 28.305 -13.474 2.565 1.00 33.13 171 LEU A N 1
ATOM 1314 C CA . LEU A 1 171 ? 29.311 -12.522 2.116 1.00 31.38 171 LEU A CA 1
ATOM 1315 C C . LEU A 1 171 ? 30.709 -13.029 2.417 1.00 28.92 171 LEU A C 1
ATOM 1316 O O . LEU A 1 171 ? 31.647 -12.749 1.665 1.00 30.83 171 LEU A O 1
ATOM 1321 N N . PHE A 1 172 ? 30.869 -13.789 3.493 1.00 38.84 172 PHE A N 1
ATOM 1322 C CA . PHE A 1 172 ? 32.200 -14.118 3.957 1.00 44.58 172 PHE A CA 1
ATOM 1323 C C . PHE A 1 172 ? 32.439 -15.626 3.916 1.00 49.61 172 PHE A C 1
ATOM 1324 O O . PHE A 1 172 ? 33.495 -16.083 3.478 1.00 55.44 172 PHE A O 1
ATOM 1332 N N . GLN B 1 3 ? 40.365 -34.961 37.516 1.00 52.47 3 GLN B N 1
ATOM 1333 C CA . GLN B 1 3 ? 39.573 -34.893 36.294 1.00 63.30 3 GLN B CA 1
ATOM 1334 C C . GLN B 1 3 ? 40.072 -33.800 35.351 1.00 57.70 3 GLN B C 1
ATOM 1335 O O . GLN B 1 3 ? 39.824 -32.616 35.573 1.00 69.23 3 GLN B O 1
ATOM 1341 N N . GLN B 1 4 ? 40.769 -34.203 34.291 1.00 45.90 4 GLN B N 1
ATOM 1342 C CA . GLN B 1 4 ? 41.304 -33.262 33.308 1.00 60.72 4 GLN B CA 1
ATOM 1343 C C . GLN B 1 4 ? 40.185 -32.894 32.341 1.00 58.36 4 GLN B C 1
ATOM 1344 O O . GLN B 1 4 ? 40.015 -33.510 31.287 1.00 60.07 4 GLN B O 1
ATOM 1346 N N . LEU B 1 5 ? 39.418 -31.866 32.693 1.00 44.92 5 LEU B N 1
ATOM 1347 C CA . LEU B 1 5 ? 38.347 -31.368 31.842 1.00 45.60 5 LEU B CA 1
ATOM 1348 C C . LEU B 1 5 ? 38.777 -30.079 31.152 1.00 45.98 5 LEU B C 1
ATOM 1349 O O . LEU B 1 5 ? 39.607 -29.324 31.665 1.00 55.05 5 LEU B O 1
A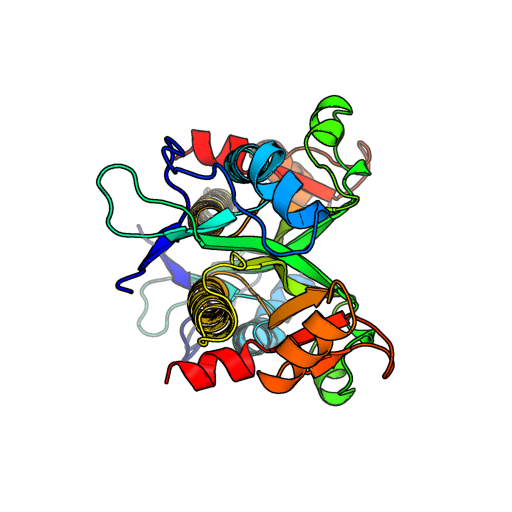TOM 1354 N N . THR B 1 6 ? 38.227 -29.852 29.963 1.00 35.52 6 THR B N 1
ATOM 1355 C CA . THR B 1 6 ? 38.512 -28.660 29.180 1.00 36.96 6 THR B CA 1
ATOM 1356 C C . THR B 1 6 ? 37.215 -28.069 28.651 1.00 41.26 6 THR B C 1
ATOM 1357 O O . THR B 1 6 ? 36.192 -28.754 28.538 1.00 32.22 6 THR B O 1
ATOM 1361 N N . ILE B 1 7 ? 37.275 -26.771 28.358 1.00 40.83 7 ILE B N 1
ATOM 1362 C CA . ILE B 1 7 ? 36.150 -25.994 27.848 1.00 29.48 7 ILE B CA 1
ATOM 1363 C C . ILE B 1 7 ? 36.405 -25.661 26.383 1.00 36.50 7 ILE B C 1
ATOM 1364 O O . ILE B 1 7 ? 37.521 -25.276 26.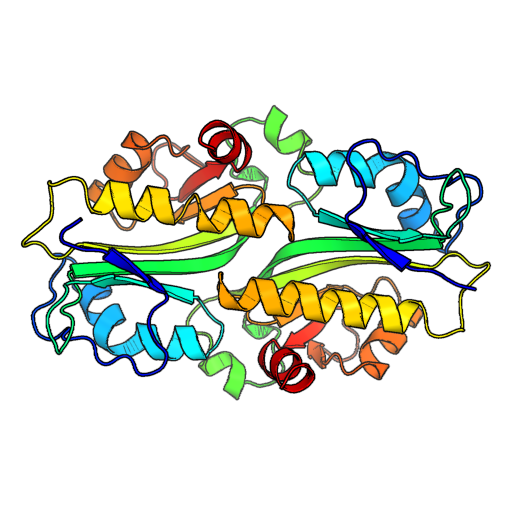007 1.00 27.20 7 ILE B O 1
ATOM 1369 N N . GLU B 1 8 ? 35.379 -25.834 25.554 1.00 24.48 8 GLU B N 1
ATOM 1370 C CA . GLU B 1 8 ? 35.473 -25.504 24.140 1.00 27.30 8 GLU B CA 1
ATOM 1371 C C . GLU B 1 8 ? 34.104 -25.058 23.649 1.00 14.27 8 GLU B C 1
ATOM 1372 O O . GLU B 1 8 ? 33.073 -25.403 24.231 1.00 23.30 8 GLU B O 1
ATOM 1378 N N . MET B 1 9 ? 34.104 -24.264 22.583 1.00 20.38 9 MET B N 1
ATOM 1379 C CA . MET B 1 9 ? 32.874 -24.047 21.835 1.00 25.63 9 MET B CA 1
ATOM 1380 C C . MET B 1 9 ? 32.405 -25.380 21.270 1.00 19.53 9 MET B C 1
ATOM 1381 O O . MET B 1 9 ? 33.220 -26.212 20.860 1.00 26.77 9 MET B O 1
ATOM 1386 N N . ILE B 1 10 ? 31.091 -25.606 21.284 1.00 22.88 10 ILE B N 1
ATOM 1387 C CA . ILE B 1 10 ? 30.586 -26.901 20.836 1.00 31.52 10 ILE B CA 1
ATOM 1388 C C . ILE B 1 10 ? 30.969 -27.113 19.381 1.00 30.31 10 ILE B C 1
ATOM 1389 O O . ILE B 1 10 ? 30.788 -26.231 18.532 1.00 25.04 10 ILE B O 1
ATOM 1394 N N . ALA B 1 11 ? 31.531 -28.284 19.097 1.00 27.28 11 ALA B N 1
ATOM 1395 C CA . ALA B 1 11 ? 32.061 -28.579 17.776 1.00 36.28 11 ALA B CA 1
ATOM 1396 C C . ALA B 1 11 ? 30.937 -28.738 16.758 1.00 31.42 11 ALA B C 1
ATOM 1397 O O . ALA B 1 11 ? 29.797 -29.073 17.101 1.00 36.47 11 ALA B O 1
ATOM 1399 N N . ASP B 1 12 ? 31.277 -28.482 15.489 1.00 32.54 12 ASP B N 1
ATOM 1400 C CA . ASP B 1 12 ? 30.286 -28.537 14.415 1.00 32.88 12 ASP B CA 1
ATOM 1401 C C . ASP B 1 12 ? 29.599 -29.892 14.348 1.00 31.23 12 ASP B C 1
ATOM 1402 O O . ASP B 1 12 ? 28.379 -29.963 14.163 1.00 23.58 12 ASP B O 1
ATOM 1407 N N . ALA B 1 13 ? 30.351 -30.977 14.545 1.00 26.98 13 ALA B N 1
ATOM 1408 C CA . ALA B 1 13 ? 29.744 -32.297 14.457 1.00 40.66 13 ALA B CA 1
ATOM 1409 C C . ALA B 1 13 ? 28.901 -32.632 15.674 1.00 41.55 13 ALA B C 1
ATOM 1410 O O . ALA B 1 13 ? 27.988 -33.457 15.564 1.00 44.63 13 ALA B O 1
ATOM 1412 N N . PHE B 1 14 ? 29.150 -31.973 16.804 1.00 34.31 14 PHE B N 1
ATOM 1413 C CA . PHE B 1 14 ? 28.449 -32.255 18.054 1.00 29.19 14 PHE B CA 1
ATOM 1414 C C . PHE B 1 14 ? 28.528 -33.747 18.370 1.00 38.94 14 PHE B C 1
ATOM 1415 O O . PHE B 1 14 ? 27.534 -34.411 18.672 1.00 41.65 14 PHE B O 1
ATOM 1423 N N . SER B 1 15 ? 29.746 -34.271 18.281 1.00 36.74 15 SER B N 1
ATOM 1424 C CA . SER B 1 15 ? 30.054 -35.674 18.529 1.00 41.05 15 SER B CA 1
ATOM 1425 C C . SER B 1 15 ? 30.333 -35.939 20.000 1.00 50.54 15 SER B C 1
ATOM 1426 O O . SER B 1 15 ? 31.253 -36.686 20.348 1.00 64.72 15 SER B O 1
ATOM 1429 N N . TYR B 1 16 ? 29.588 -35.293 20.888 1.00 36.41 16 TYR B N 1
ATOM 1430 C CA . TYR B 1 16 ? 29.767 -35.476 22.318 1.00 32.15 16 TYR B CA 1
ATOM 1431 C C . TYR B 1 16 ? 28.930 -36.638 22.826 1.00 42.76 16 TYR B C 1
ATOM 1432 O O . TYR B 1 16 ? 27.849 -36.926 22.308 1.00 40.58 16 TYR B O 1
ATOM 1441 N N . ASP B 1 17 ? 29.447 -37.308 23.853 1.00 41.89 17 ASP B N 1
ATOM 1442 C CA . ASP B 1 17 ? 28.671 -38.285 24.605 1.00 30.41 17 ASP B CA 1
ATOM 1443 C C . ASP B 1 17 ? 27.874 -37.527 25.657 1.00 23.83 17 ASP B C 1
ATOM 1444 O O . ASP B 1 17 ? 28.435 -37.064 26.655 1.00 31.59 17 ASP B O 1
ATOM 1449 N N . ILE B 1 18 ? 26.571 -37.386 25.436 1.00 38.26 18 ILE B N 1
ATOM 1450 C CA . ILE B 1 18 ? 25.703 -36.692 26.378 1.00 41.21 18 ILE B CA 1
ATOM 1451 C C . ILE B 1 18 ? 24.747 -37.648 27.079 1.00 43.71 18 ILE B C 1
ATOM 1452 O O . ILE B 1 18 ? 23.892 -37.204 27.854 1.00 41.51 18 ILE B O 1
ATOM 1457 N N . THR B 1 19 ? 24.869 -38.953 26.834 1.00 45.95 19 THR B N 1
ATOM 1458 C CA . THR B 1 19 ? 23.936 -39.913 27.416 1.00 40.75 19 THR B CA 1
ATOM 1459 C C . THR B 1 19 ? 24.115 -39.962 28.930 1.00 47.26 19 THR B C 1
ATOM 1460 O O . THR B 1 19 ? 25.231 -40.125 29.435 1.00 40.53 19 THR B O 1
ATOM 1464 N N . GLY B 1 20 ? 23.015 -39.801 29.658 1.00 35.97 20 GLY B N 1
ATOM 1465 C CA . GLY B 1 20 ? 23.098 -39.764 31.099 1.00 46.26 20 GLY B CA 1
ATOM 1466 C C . GLY B 1 20 ? 23.398 -38.407 31.695 1.00 54.78 20 GLY B C 1
ATOM 1467 O O . GLY B 1 20 ? 23.641 -38.324 32.905 1.00 55.06 20 GLY B O 1
ATOM 1468 N N . PHE B 1 21 ? 23.412 -37.343 30.891 1.00 44.45 21 PHE B N 1
ATOM 1469 C CA . PHE B 1 21 ? 23.693 -36.021 31.431 1.00 34.82 21 PHE B CA 1
ATOM 1470 C C . PHE B 1 21 ? 22.511 -35.579 32.279 1.00 27.01 21 PHE B C 1
ATOM 1471 O O . PHE B 1 21 ? 21.363 -35.622 31.828 1.00 28.43 21 PHE B O 1
ATOM 1479 N N . ASP B 1 22 ? 22.795 -35.122 33.497 1.00 32.16 22 ASP B N 1
ATOM 1480 C CA . ASP B 1 22 ? 21.748 -34.685 34.414 1.00 39.21 22 ASP B CA 1
ATOM 1481 C C . ASP B 1 22 ? 22.350 -33.644 35.344 1.00 37.79 22 ASP B C 1
ATOM 1482 O O . ASP B 1 22 ? 23.165 -33.980 36.204 1.00 31.65 22 ASP B O 1
ATOM 1487 N N . CYS B 1 23 ? 21.969 -32.388 35.153 1.00 25.91 23 CYS B N 1
ATOM 1488 C CA . CYS B 1 23 ? 22.388 -31.321 36.047 1.00 49.97 23 CYS B CA 1
ATOM 1489 C C . CYS B 1 23 ? 21.448 -31.156 37.232 1.00 27.55 23 CYS B C 1
ATOM 1490 O O . CYS B 1 23 ? 21.743 -30.363 38.131 1.00 42.49 23 CYS B O 1
ATOM 1493 N N . GLY B 1 24 ? 20.336 -31.887 37.257 1.00 38.49 24 GLY B N 1
ATOM 1494 C CA . GLY B 1 24 ? 19.360 -31.785 38.320 1.00 34.16 24 GLY B CA 1
ATOM 1495 C C . GLY B 1 24 ? 18.224 -30.833 38.038 1.00 33.91 24 GLY B C 1
ATOM 1496 O O . GLY B 1 24 ? 17.311 -30.716 38.865 1.00 32.19 24 GLY B O 1
ATOM 1497 N N . GLU B 1 25 ? 18.248 -30.152 36.897 1.00 40.03 25 GLU B N 1
ATOM 1498 C CA . GLU B 1 25 ? 17.153 -29.302 36.445 1.00 37.43 25 GLU B CA 1
ATOM 1499 C C . GLU B 1 25 ? 16.764 -29.810 35.065 1.00 40.75 25 GLU B C 1
ATOM 1500 O O . GLU B 1 25 ? 17.567 -29.752 34.127 1.00 38.56 25 GLU B O 1
ATOM 1506 N N . GLU B 1 26 ? 15.558 -30.361 34.952 1.00 39.96 26 GLU B N 1
ATOM 1507 C CA . GLU B 1 26 ? 15.214 -31.076 33.729 1.00 41.82 26 GLU B CA 1
ATOM 1508 C C . GLU B 1 26 ? 15.193 -30.158 32.516 1.00 35.71 26 GLU B C 1
ATOM 1509 O O . GLU B 1 26 ? 15.521 -30.594 31.407 1.00 38.17 26 GLU B O 1
ATOM 1515 N N . ALA B 1 27 ? 14.822 -28.893 32.702 1.00 28.05 27 ALA B N 1
ATOM 1516 C CA . ALA B 1 27 ? 14.717 -27.992 31.562 1.00 26.10 27 ALA B CA 1
ATOM 1517 C C . ALA B 1 27 ? 16.056 -27.853 30.852 1.00 37.30 27 ALA B C 1
ATOM 1518 O O . ALA B 1 27 ? 16.120 -27.885 29.618 1.00 27.05 27 ALA B O 1
ATOM 1520 N N . LEU B 1 28 ? 17.139 -27.733 31.618 1.00 23.50 28 LEU B N 1
ATOM 1521 C CA . LEU B 1 28 ? 18.467 -27.594 31.043 1.00 26.72 28 LEU B CA 1
ATOM 1522 C C . LEU B 1 28 ? 19.013 -28.911 30.524 1.00 39.76 28 LEU B C 1
ATOM 1523 O O . LEU B 1 28 ? 19.870 -28.900 29.631 1.00 26.30 28 LEU B O 1
ATOM 1528 N N . ASN B 1 29 ? 18.547 -30.042 31.066 1.00 27.65 29 ASN B N 1
ATOM 1529 C CA . ASN B 1 29 ? 18.904 -31.329 30.481 1.00 30.93 29 ASN B CA 1
ATOM 1530 C C . ASN B 1 29 ? 18.215 -31.506 29.140 1.00 21.45 29 ASN B C 1
ATOM 1531 O O . ASN B 1 29 ? 18.830 -31.957 28.167 1.00 23.93 29 ASN B O 1
ATOM 1536 N N . THR B 1 30 ? 16.928 -31.170 29.080 1.00 25.04 30 THR B N 1
ATOM 1537 C CA . THR B 1 30 ? 16.208 -31.245 27.820 1.00 33.08 30 THR B CA 1
ATOM 1538 C C . THR B 1 30 ? 16.799 -30.274 26.800 1.00 36.36 30 THR B C 1
ATOM 1539 O O . THR B 1 30 ? 16.924 -30.605 25.614 1.00 19.25 30 THR B O 1
ATOM 1543 N N . PHE B 1 31 ? 17.209 -29.082 27.250 1.00 23.55 31 PHE B N 1
ATOM 1544 C CA . PHE B 1 31 ? 17.732 -28.103 26.303 1.00 21.99 31 PHE B CA 1
ATOM 1545 C C . PHE B 1 31 ? 19.016 -28.606 25.662 1.00 14.05 31 PHE B C 1
ATOM 1546 O O . PHE B 1 31 ? 19.206 -28.464 24.450 1.00 26.29 31 PHE B O 1
ATOM 1554 N N . LEU B 1 32 ? 19.920 -29.176 26.465 1.00 16.10 32 LEU B N 1
ATOM 1555 C CA . LEU B 1 32 ? 21.124 -29.787 25.911 1.00 17.88 32 LEU B CA 1
ATOM 1556 C C . LEU B 1 32 ? 20.791 -30.800 24.821 1.00 35.29 32 LEU B C 1
ATOM 1557 O O . LEU B 1 32 ? 21.458 -30.848 23.779 1.00 23.66 32 LEU B O 1
ATOM 1562 N N . LYS B 1 33 ? 19.755 -31.618 25.044 1.00 20.33 33 LYS B N 1
ATOM 1563 C CA . LYS B 1 33 ? 19.451 -32.722 24.134 1.00 26.74 33 LYS B CA 1
ATOM 1564 C C . LYS B 1 33 ? 18.762 -32.255 22.859 1.00 17.86 33 LYS B C 1
ATOM 1565 O O . LYS B 1 33 ? 19.071 -32.750 21.772 1.00 26.01 33 LYS B O 1
ATOM 1571 N N . GLU B 1 34 ? 17.809 -31.333 22.971 1.00 24.75 34 GLU B N 1
ATOM 1572 C CA . GLU B 1 34 ? 16.913 -31.013 21.871 1.00 21.91 34 GLU B CA 1
ATOM 1573 C C . GLU B 1 34 ? 17.295 -29.748 21.117 1.00 31.00 34 GLU B C 1
ATOM 1574 O O . GLU B 1 34 ? 17.153 -29.699 19.894 1.00 28.63 34 GLU B O 1
ATOM 1580 N N . HIS B 1 35 ? 17.806 -28.730 21.808 1.00 30.64 35 HIS B N 1
ATOM 1581 C CA . HIS B 1 35 ? 17.843 -27.389 21.246 1.00 29.30 35 HIS B CA 1
ATOM 1582 C C . HIS B 1 35 ? 19.215 -26.739 21.173 1.00 24.66 35 HIS B C 1
ATOM 1583 O O . HIS B 1 35 ? 19.389 -25.828 20.359 1.00 25.43 35 HIS B O 1
ATOM 1590 N N . LEU B 1 36 ? 20.185 -27.165 21.983 1.00 28.12 36 LEU B N 1
ATOM 1591 C CA . LEU B 1 36 ? 21.454 -26.450 22.050 1.00 22.55 36 LEU B CA 1
ATOM 1592 C C . LEU B 1 36 ? 22.067 -26.286 20.668 1.00 21.71 36 LEU B C 1
ATOM 1593 O O . LEU B 1 36 ? 22.324 -25.167 20.211 1.00 16.08 36 LEU B O 1
ATOM 1598 N N . LYS B 1 37 ? 22.260 -27.403 19.970 1.00 21.59 37 LYS B N 1
ATOM 1599 C CA . LYS B 1 37 ? 22.983 -27.380 18.710 1.00 24.08 37 LYS B CA 1
ATOM 1600 C C . LYS B 1 37 ? 22.211 -26.626 17.637 1.00 23.18 37 LYS B C 1
ATOM 1601 O O . LYS B 1 37 ? 22.805 -25.894 16.836 1.00 16.49 37 LYS B O 1
ATOM 1607 N N . ARG B 1 38 ? 20.887 -26.774 17.610 1.00 19.07 38 ARG B N 1
ATOM 1608 C CA . ARG B 1 38 ? 20.112 -26.120 16.563 1.00 20.12 38 ARG B CA 1
ATOM 1609 C C . ARG B 1 38 ? 20.081 -24.611 16.756 1.00 19.01 38 ARG B C 1
ATOM 1610 O O . ARG B 1 38 ? 20.129 -23.854 15.781 1.00 21.61 38 ARG B O 1
ATOM 1618 N N . GLN B 1 39 ? 19.966 -24.153 18.001 1.00 19.52 39 GLN B N 1
ATOM 1619 C CA . GLN B 1 39 ? 19.962 -22.713 18.233 1.00 28.96 39 GLN B CA 1
ATOM 1620 C C . GLN B 1 39 ? 21.358 -22.117 18.066 1.00 14.51 39 GLN B C 1
ATOM 1621 O O . GLN B 1 39 ? 21.484 -20.952 17.679 1.00 20.93 39 GLN B O 1
ATOM 1627 N N . HIS B 1 40 ? 22.401 -22.893 18.370 1.00 18.31 40 HIS B N 1
ATOM 1628 C CA . HIS B 1 40 ? 23.775 -22.505 18.055 1.00 14.94 40 HIS B CA 1
ATOM 1629 C C . HIS B 1 40 ? 23.971 -22.305 16.550 1.00 33.57 40 HIS B C 1
ATOM 1630 O O . HIS B 1 40 ? 24.497 -21.276 16.112 1.00 16.00 40 HIS B O 1
ATOM 1637 N N . ASP B 1 41 ? 23.547 -23.280 15.736 1.00 20.70 41 ASP B N 1
ATOM 1638 C CA . ASP B 1 41 ? 23.693 -23.129 14.290 1.00 20.03 41 ASP B CA 1
ATOM 1639 C C . ASP B 1 41 ? 22.776 -22.050 13.738 1.00 12.40 41 ASP B C 1
ATOM 1640 O O . ASP B 1 41 ? 23.071 -21.467 12.689 1.00 17.27 41 ASP B O 1
ATOM 1645 N N . GLY B 1 42 ? 21.650 -21.793 14.400 1.00 13.22 42 GLY B N 1
ATOM 1646 C CA . GLY B 1 42 ? 20.709 -20.771 13.983 1.00 13.83 42 GLY B CA 1
ATOM 1647 C C . GLY B 1 42 ? 21.023 -19.354 14.422 1.00 14.76 42 GLY B C 1
ATOM 1648 O O . GLY B 1 42 ? 20.183 -18.469 14.241 1.00 11.40 42 GLY B O 1
ATOM 1649 N N . GLN B 1 43 ? 22.186 -19.119 15.037 1.00 19.86 43 GLN B N 1
ATOM 1650 C CA . GLN B 1 43 ? 22.633 -17.775 15.420 1.00 16.52 43 GLN B CA 1
ATOM 1651 C C . GLN B 1 43 ? 21.723 -17.143 16.469 1.00 16.75 43 GLN B C 1
ATOM 1652 O O . GLN B 1 43 ? 21.633 -15.919 16.564 1.00 12.30 43 GLN B O 1
ATOM 1658 N N . ILE B 1 44 ? 21.042 -17.981 17.252 1.00 17.70 44 ILE B N 1
ATOM 1659 C CA . ILE B 1 44 ? 20.241 -17.540 18.391 1.00 18.04 44 ILE B CA 1
ATOM 1660 C C . ILE B 1 44 ? 21.092 -17.475 19.656 1.00 11.46 44 ILE B C 1
ATOM 1661 O O . ILE B 1 44 ? 20.818 -16.675 20.560 1.00 13.79 44 ILE B O 1
ATOM 1666 N N . LEU B 1 45 ? 22.121 -18.304 19.719 1.00 8.65 45 LEU B N 1
ATOM 1667 C CA . LEU B 1 45 ? 23.038 -18.391 20.841 1.00 12.74 45 LEU B CA 1
ATOM 1668 C C . LEU B 1 45 ? 24.316 -18.982 20.289 1.00 12.54 45 LEU B C 1
ATOM 1669 O O . LEU B 1 45 ? 24.345 -19.482 19.162 1.00 13.19 45 LEU B O 1
ATOM 1674 N N . ARG B 1 46 ? 25.371 -18.934 21.098 1.00 14.69 46 ARG B N 1
ATOM 1675 C CA . ARG B 1 46 ? 26.565 -19.725 20.860 1.00 9.57 46 ARG B CA 1
ATOM 1676 C C . ARG B 1 46 ? 26.842 -20.550 22.108 1.00 16.54 46 ARG B C 1
ATOM 1677 O O . ARG B 1 46 ? 26.701 -20.056 23.237 1.00 11.82 46 ARG B O 1
ATOM 1685 N N . GLY B 1 47 ? 27.185 -21.816 21.898 1.00 17.98 47 GLY B N 1
ATOM 1686 C CA . GLY B 1 47 ? 27.268 -22.798 22.969 1.00 17.42 47 GLY B CA 1
ATOM 1687 C C . GLY B 1 47 ? 28.700 -23.217 23.247 1.00 14.30 47 GLY B C 1
ATOM 1688 O O . GLY B 1 47 ? 29.497 -23.382 22.327 1.00 12.61 47 GLY B O 1
ATOM 1689 N N . TYR B 1 48 ? 28.995 -23.439 24.520 1.00 17.80 48 TYR B N 1
ATOM 1690 C CA . TYR B 1 48 ? 30.306 -23.890 24.956 1.00 14.20 48 TYR B CA 1
ATOM 1691 C C . TYR B 1 48 ? 30.108 -25.106 25.846 1.00 18.28 48 TYR B C 1
ATOM 1692 O O . TYR B 1 48 ? 29.111 -25.204 26.563 1.00 18.90 48 TYR B O 1
ATOM 1701 N N . ALA B 1 49 ? 31.047 -26.042 25.786 1.00 23.10 49 ALA B N 1
ATOM 1702 C CA . ALA B 1 49 ? 30.906 -27.289 26.522 1.00 23.57 49 ALA B CA 1
ATOM 1703 C C . ALA B 1 49 ? 32.144 -27.581 27.360 1.00 32.43 49 ALA B C 1
ATOM 1704 O O . ALA B 1 49 ? 33.279 -27.336 26.932 1.00 26.62 49 ALA B O 1
ATOM 1706 N N . LEU B 1 50 ? 31.906 -28.143 28.542 1.00 30.31 50 LEU B N 1
ATOM 1707 C CA . LEU B 1 50 ? 32.944 -28.665 29.420 1.00 26.19 50 LEU B CA 1
ATOM 1708 C C . LEU B 1 50 ? 33.014 -30.170 29.188 1.00 23.44 50 LEU B C 1
ATOM 1709 O O . LEU B 1 50 ? 32.019 -30.872 29.394 1.00 25.85 50 LEU B O 1
ATOM 1714 N N . VAL B 1 51 ? 34.170 -30.657 28.730 1.00 18.39 51 VAL B N 1
ATOM 1715 C CA . VAL B 1 51 ? 34.263 -31.982 28.133 1.00 28.16 51 VAL B CA 1
ATOM 1716 C C . VAL B 1 51 ? 35.467 -32.728 28.691 1.00 34.06 51 VAL B C 1
ATOM 1717 O O . VAL B 1 51 ? 36.475 -32.129 29.080 1.00 33.28 51 VAL B O 1
ATOM 1721 N N . SER B 1 52 ? 35.353 -34.056 28.714 1.00 30.54 52 SER B N 1
ATOM 1722 C CA . SER B 1 52 ? 36.419 -34.947 29.145 1.00 29.86 52 SER B CA 1
ATOM 1723 C C . SER B 1 52 ? 37.383 -35.229 27.994 1.00 40.43 52 SER B C 1
ATOM 1724 O O . SER B 1 52 ? 37.177 -34.813 26.849 1.00 34.12 52 SER B O 1
ATOM 1727 N N . GLY B 1 53 ? 38.443 -35.971 28.299 1.00 38.52 53 GLY B N 1
ATOM 1728 C CA . GLY B 1 53 ? 39.436 -36.349 27.320 1.00 43.31 53 GLY B CA 1
ATOM 1729 C C . GLY B 1 53 ? 39.285 -37.740 26.740 1.00 46.69 53 GLY B C 1
ATOM 1730 O O . GLY B 1 53 ? 40.213 -38.213 26.074 1.00 57.88 53 GLY B O 1
ATOM 1731 N N . ASP B 1 54 ? 38.146 -38.402 26.951 1.00 52.80 54 ASP B N 1
ATOM 1732 C CA . ASP B 1 54 ? 37.893 -39.733 26.405 1.00 50.13 54 ASP B CA 1
ATOM 1733 C C . ASP B 1 54 ? 37.899 -39.708 24.874 1.00 60.67 54 ASP B C 1
ATOM 1734 O O . ASP B 1 54 ? 37.834 -38.645 24.251 1.00 49.33 54 ASP B O 1
ATOM 1739 N N . THR B 1 55 ? 38.000 -40.903 24.266 1.00 70.92 55 THR B N 1
ATOM 1740 C CA . THR B 1 55 ? 38.003 -40.999 22.802 1.00 50.64 55 THR B CA 1
ATOM 1741 C C . THR B 1 55 ? 36.817 -40.259 22.207 1.00 50.88 55 THR B C 1
ATOM 1742 O O . THR B 1 55 ? 36.974 -39.392 21.341 1.00 59.06 55 THR B O 1
ATOM 1746 N N . VAL B 1 56 ? 35.618 -40.604 22.662 1.00 56.87 56 VAL B N 1
ATOM 1747 C CA . VAL B 1 56 ? 34.439 -39.761 22.477 1.00 45.93 56 VAL B CA 1
ATOM 1748 C C . VAL B 1 56 ? 34.330 -38.870 23.707 1.00 59.87 56 VAL B C 1
ATOM 1749 O O . VAL B 1 56 ? 34.026 -39.376 24.801 1.00 56.42 56 VAL B O 1
ATOM 1753 N N . PRO B 1 57 ? 34.609 -37.575 23.594 1.00 45.28 57 PRO B N 1
ATOM 1754 C CA . PRO B 1 57 ? 34.553 -36.716 24.776 1.00 32.93 57 PRO B CA 1
ATOM 1755 C C . PRO B 1 57 ? 33.147 -36.694 25.352 1.00 41.69 57 PRO B C 1
ATOM 1756 O O . PRO B 1 57 ? 32.155 -36.587 24.629 1.00 44.66 57 PRO B O 1
ATOM 1760 N N . ARG B 1 58 ? 33.073 -36.840 26.665 1.00 34.47 58 ARG B N 1
ATOM 1761 C CA . ARG B 1 58 ? 31.816 -36.758 27.378 1.00 28.83 58 ARG B CA 1
ATOM 1762 C C . ARG B 1 58 ? 31.560 -35.315 27.776 1.00 40.30 58 ARG B C 1
ATOM 1763 O O . ARG B 1 58 ? 32.480 -34.596 28.172 1.00 30.83 58 ARG B O 1
ATOM 1771 N N . LEU B 1 59 ? 30.311 -34.887 27.647 1.00 30.07 59 LEU B N 1
ATOM 1772 C CA . LEU B 1 59 ? 29.936 -33.528 27.998 1.00 27.33 59 LEU B CA 1
ATOM 1773 C C . LEU B 1 59 ? 29.508 -33.526 29.460 1.00 35.95 59 LEU B C 1
ATOM 1774 O O . LEU B 1 59 ? 28.582 -34.248 29.842 1.00 29.93 59 LEU B O 1
ATOM 1779 N N . LEU B 1 60 ? 30.213 -32.746 30.279 1.00 37.33 60 LEU B N 1
ATOM 1780 C CA . LEU B 1 60 ? 29.924 -32.641 31.700 1.00 25.81 60 LEU B CA 1
ATOM 1781 C C . LEU B 1 60 ? 29.352 -31.288 32.099 1.00 31.03 60 LEU B C 1
ATOM 1782 O O . LEU B 1 60 ? 28.968 -31.113 33.263 1.00 30.65 60 LEU B O 1
ATOM 1787 N N . GLY B 1 61 ? 29.284 -30.337 31.174 1.00 31.24 61 GLY B N 1
ATOM 1788 C CA . GLY B 1 61 ? 28.658 -29.056 31.436 1.00 24.46 61 GLY B CA 1
ATOM 1789 C C . GLY B 1 61 ? 28.623 -28.234 30.169 1.00 18.24 61 GLY B C 1
ATOM 1790 O O . GLY B 1 61 ? 29.318 -28.537 29.194 1.00 22.60 61 GLY B O 1
ATOM 1791 N N . TYR B 1 62 ? 27.799 -27.189 30.188 1.00 18.63 62 TYR B N 1
ATOM 1792 C CA . TYR B 1 62 ? 27.696 -26.335 29.012 1.00 18.98 62 TYR B CA 1
ATOM 1793 C C . TYR B 1 62 ? 27.135 -24.978 29.413 1.00 20.37 62 TYR B C 1
ATOM 1794 O O . TYR B 1 62 ? 26.558 -24.826 30.495 1.00 17.50 62 TYR B O 1
ATOM 1803 N N . TYR B 1 63 ? 27.303 -23.992 28.522 1.00 16.35 63 TYR B N 1
ATOM 1804 C CA . TYR B 1 63 ? 26.651 -22.696 28.703 1.00 19.52 63 TYR B CA 1
ATOM 1805 C C . TYR B 1 63 ? 26.396 -22.053 27.342 1.00 12.35 63 TYR B C 1
ATOM 1806 O O . TYR B 1 63 ? 27.001 -22.434 26.338 1.00 18.01 63 TYR B O 1
ATOM 1815 N N . THR B 1 64 ? 25.491 -21.062 27.319 1.00 15.65 64 THR B N 1
ATOM 1816 C CA . THR B 1 64 ? 25.136 -20.357 26.089 1.00 16.57 64 THR B CA 1
ATOM 1817 C C . THR B 1 64 ? 25.187 -18.842 26.289 1.00 12.37 64 THR B C 1
ATOM 1818 O O . THR B 1 64 ? 24.864 -18.330 27.364 1.00 11.79 64 THR B O 1
ATOM 1822 N N . LEU B 1 65 ? 25.551 -18.122 25.217 1.00 23.09 65 LEU B N 1
ATOM 1823 C CA . LEU B 1 65 ? 25.637 -16.661 25.220 1.00 16.25 65 LEU B CA 1
ATOM 1824 C C . LEU B 1 65 ? 24.836 -16.081 24.063 1.00 11.05 65 LEU B C 1
ATOM 1825 O O . LEU B 1 65 ? 24.914 -16.573 22.936 1.00 18.33 65 LEU B O 1
ATOM 1830 N N . SER B 1 66 ? 24.078 -15.023 24.342 1.00 10.37 66 SER B N 1
ATOM 1831 C CA . SER B 1 66 ? 23.319 -14.324 23.316 1.00 14.02 66 SER B CA 1
ATOM 1832 C C . SER B 1 66 ? 23.451 -12.827 23.531 1.00 13.67 66 SER B C 1
ATOM 1833 O O . SER B 1 66 ? 23.483 -12.364 24.673 1.00 12.83 66 SER B O 1
ATOM 1836 N N . GLY B 1 67 ? 23.543 -12.075 22.439 1.00 18.01 67 GLY B N 1
ATOM 1837 C CA . GLY B 1 67 ? 23.490 -10.629 22.545 1.00 14.04 67 GLY B CA 1
ATOM 1838 C C . GLY B 1 67 ? 22.130 -10.162 23.026 1.00 19.97 67 GLY B C 1
ATOM 1839 O O . GLY B 1 67 ? 21.092 -10.706 22.656 1.00 18.82 67 GLY B O 1
ATOM 1840 N N . SER B 1 68 ? 22.128 -9.102 23.821 1.00 14.40 68 SER B N 1
ATOM 1841 C CA . SER B 1 68 ? 20.887 -8.653 24.430 1.00 12.85 68 SER B CA 1
ATOM 1842 C C . SER B 1 68 ? 21.040 -7.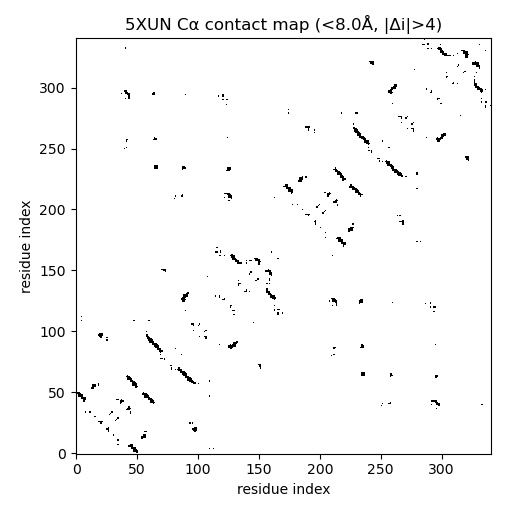196 24.828 1.00 16.87 68 SER B C 1
ATOM 1843 O O . SER B 1 68 ? 22.078 -6.571 24.598 1.00 20.34 68 SER B O 1
ATOM 1846 N N . CYS B 1 69 ? 19.971 -6.655 25.398 1.00 17.63 69 CYS B N 1
ATOM 1847 C CA . CYS B 1 69 ? 20.003 -5.388 26.107 1.00 18.66 69 CYS B CA 1
ATOM 1848 C C . CYS B 1 69 ? 18.925 -5.453 27.177 1.00 16.13 69 CYS B C 1
ATOM 1849 O O . CYS B 1 69 ? 18.062 -6.333 27.160 1.00 24.09 69 CYS B O 1
ATOM 1852 N N . PHE B 1 70 ? 18.995 -4.528 28.127 1.00 24.06 70 PHE B N 1
ATOM 1853 C CA . PHE B 1 70 ? 18.062 -4.528 29.245 1.00 30.58 70 PHE B CA 1
ATOM 1854 C C . PHE B 1 70 ? 17.801 -3.093 29.672 1.00 37.46 70 PHE B C 1
ATOM 1855 O O . PHE B 1 70 ? 18.621 -2.200 29.441 1.00 24.72 70 PHE B O 1
ATOM 1863 N N . GLU B 1 71 ? 16.635 -2.888 30.287 1.00 29.32 71 GLU B N 1
ATOM 1864 C CA . GLU B 1 71 ? 16.182 -1.550 30.651 1.00 37.94 71 GLU B CA 1
ATOM 1865 C C . GLU B 1 71 ? 17.165 -0.868 31.592 1.00 28.21 71 GLU B C 1
ATOM 1866 O O . GLU B 1 71 ? 17.577 -1.441 32.603 1.00 36.92 71 GLU B O 1
ATOM 1872 N N . ARG B 1 72 ? 17.525 0.370 31.256 1.00 31.68 72 ARG B N 1
ATOM 1873 C CA . ARG B 1 72 ? 18.455 1.139 32.077 1.00 32.06 72 ARG B CA 1
ATOM 1874 C C . ARG B 1 72 ? 17.984 1.258 33.523 1.00 41.39 72 ARG B C 1
ATOM 1875 O O . ARG B 1 72 ? 18.811 1.283 34.443 1.00 31.52 72 ARG B O 1
ATOM 1883 N N . GLY B 1 73 ? 16.668 1.283 33.750 1.00 39.59 73 GLY B N 1
ATOM 1884 C CA . GLY B 1 73 ? 16.142 1.469 35.093 1.00 36.08 73 GLY B CA 1
ATOM 1885 C C . GLY B 1 73 ? 16.419 0.326 36.048 1.00 38.45 73 GLY B C 1
ATOM 1886 O O . GLY B 1 73 ? 16.348 0.523 37.264 1.00 43.67 73 GLY B O 1
ATOM 1887 N N . MET B 1 74 ? 16.764 -0.853 35.532 1.00 31.74 74 MET B N 1
ATOM 1888 C CA . MET B 1 74 ? 17.050 -1.988 36.402 1.00 36.74 74 MET B CA 1
ATOM 1889 C C . MET B 1 74 ? 18.360 -1.822 37.156 1.00 40.39 74 MET B C 1
ATOM 1890 O O . MET B 1 74 ? 18.582 -2.523 38.148 1.00 49.36 74 MET B O 1
ATOM 1895 N N . LEU B 1 75 ? 19.227 -0.924 36.704 1.00 38.28 75 LEU B N 1
ATOM 1896 C CA . LEU B 1 75 ? 20.501 -0.699 37.370 1.00 36.41 75 LEU B CA 1
ATOM 1897 C C . LEU B 1 75 ? 20.278 -0.150 38.778 1.00 52.62 75 LEU B C 1
ATOM 1898 O O . LEU B 1 75 ? 19.460 0.763 38.961 1.00 34.29 75 LEU B O 1
ATOM 1903 N N . PRO B 1 76 ? 20.979 -0.665 39.791 1.00 40.48 76 PRO B N 1
ATOM 1904 C CA . PRO B 1 76 ? 20.794 -0.124 41.144 1.00 44.87 76 PRO B CA 1
ATOM 1905 C C . PRO B 1 76 ? 21.382 1.265 41.304 1.00 56.87 76 PRO B C 1
ATOM 1906 O O . PRO B 1 76 ? 20.817 2.088 42.036 1.00 51.91 76 PRO B O 1
ATOM 1910 N N . SER B 1 77 ? 22.495 1.553 40.633 1.00 65.88 77 SER B N 1
ATOM 1911 C CA . SER B 1 77 ? 23.165 2.843 40.761 1.00 44.09 77 SER B CA 1
ATOM 1912 C C . SER B 1 77 ? 22.493 3.848 39.833 1.00 56.15 77 SER B C 1
ATOM 1913 O O . SER B 1 77 ? 22.518 3.689 38.607 1.00 55.35 77 SER B O 1
ATOM 1916 N N . LYS B 1 78 ? 21.872 4.875 40.417 1.00 57.80 78 LYS B N 1
ATOM 1917 C CA . LYS B 1 78 ? 21.341 5.967 39.608 1.00 56.74 78 LYS B CA 1
ATOM 1918 C C . LYS B 1 78 ? 22.470 6.726 38.925 1.00 41.63 78 LYS B C 1
ATOM 1919 O O . LYS B 1 78 ? 22.262 7.346 37.878 1.00 51.13 78 LYS B O 1
ATOM 1921 N N . THR B 1 79 ? 23.666 6.694 39.513 1.00 45.65 79 THR B N 1
ATOM 1922 C CA . THR B 1 79 ? 24.838 7.263 38.860 1.00 49.29 79 THR B CA 1
ATOM 1923 C C . THR B 1 79 ? 25.140 6.529 37.560 1.00 50.61 79 THR B C 1
ATOM 1924 O O . THR B 1 79 ? 25.368 7.154 36.518 1.00 41.57 79 THR B O 1
ATOM 1928 N N . GLN B 1 80 ? 25.129 5.204 37.572 1.00 56.73 80 GLN B N 1
ATOM 1929 C CA . GLN B 1 80 ? 25.354 4.450 36.354 1.00 46.07 80 GLN B CA 1
ATOM 1930 C C . GLN B 1 80 ? 24.249 4.726 35.378 1.00 45.48 80 GLN B C 1
ATOM 1931 O O . GLN B 1 80 ? 24.523 4.859 34.205 1.00 35.14 80 GLN B O 1
ATOM 1937 N N . GLN B 1 81 ? 23.011 4.809 35.873 1.00 36.12 81 GLN B N 1
ATOM 1938 C CA . GLN B 1 81 ? 21.887 5.073 34.978 1.00 42.61 81 GLN B CA 1
ATOM 1939 C C . GLN B 1 81 ? 22.074 6.374 34.206 1.00 38.78 81 GLN B C 1
ATOM 1940 O O . GLN B 1 81 ? 21.771 6.441 33.010 1.00 36.77 81 GLN B O 1
ATOM 1946 N N . LYS B 1 82 ? 22.553 7.425 34.878 1.00 30.62 82 LYS B N 1
ATOM 1947 C CA . LYS B 1 82 ? 22.777 8.700 34.204 1.00 42.86 82 LYS B CA 1
ATOM 1948 C C . LYS B 1 82 ? 23.827 8.595 33.107 1.00 37.48 82 LYS B C 1
ATOM 1949 O O . LYS B 1 82 ? 23.828 9.416 32.184 1.00 42.81 82 LYS B O 1
ATOM 1955 N N . LYS B 1 83 ? 24.721 7.610 33.190 1.00 28.18 83 LYS B N 1
ATOM 1956 C CA . LYS B 1 83 ? 25.702 7.384 32.136 1.00 49.26 83 LYS B CA 1
ATOM 1957 C C . LYS B 1 83 ? 25.113 6.662 30.929 1.00 39.49 83 LYS B C 1
ATOM 1958 O O . LYS B 1 83 ? 25.740 6.668 29.863 1.00 33.59 83 LYS B O 1
ATOM 1960 N N . ILE B 1 84 ? 23.935 6.054 31.065 1.00 29.17 84 ILE B N 1
ATOM 1961 C CA . ILE B 1 84 ? 23.285 5.360 29.955 1.00 28.21 84 ILE B CA 1
ATOM 1962 C C . ILE B 1 84 ? 22.262 6.305 29.337 1.00 31.07 84 ILE B C 1
ATOM 1963 O O . ILE B 1 84 ? 21.155 6.436 29.873 1.00 36.97 84 ILE B O 1
ATOM 1968 N N . PRO B 1 85 ? 22.547 6.945 28.203 1.00 41.04 85 PRO B N 1
ATOM 1969 C CA . PRO B 1 85 ? 21.649 7.979 27.683 1.00 31.07 85 PRO B CA 1
ATOM 1970 C C . PRO B 1 85 ? 20.475 7.445 26.878 1.00 27.62 85 PRO B C 1
ATOM 1971 O O . PRO B 1 85 ? 19.817 8.227 26.187 1.00 38.71 85 PRO B O 1
ATOM 1975 N N . TYR B 1 86 ? 20.200 6.147 26.947 1.00 38.78 86 TYR B N 1
ATOM 1976 C CA . TYR B 1 86 ? 19.157 5.512 26.161 1.00 33.73 86 TYR B CA 1
ATOM 1977 C C . TYR B 1 86 ? 18.320 4.635 27.077 1.00 34.16 86 TYR B C 1
ATOM 1978 O O . TYR B 1 86 ? 18.667 4.403 28.238 1.00 34.79 86 TYR B O 1
ATOM 1987 N N . GLN B 1 87 ? 17.221 4.116 26.526 1.00 40.15 87 GLN B N 1
ATOM 1988 C CA . GLN B 1 87 ? 16.300 3.320 27.330 1.00 32.83 87 GLN B CA 1
ATOM 1989 C C . GLN B 1 87 ? 16.932 2.019 27.801 1.00 38.50 87 GLN B C 1
ATOM 1990 O O . GLN B 1 87 ? 16.662 1.561 28.918 1.00 33.60 87 GLN B O 1
ATOM 1996 N N . ASN B 1 88 ? 17.782 1.418 26.974 1.00 35.37 88 ASN B N 1
ATOM 1997 C CA . ASN B 1 88 ? 18.377 0.125 27.270 1.00 28.11 88 ASN B CA 1
ATOM 1998 C C . ASN B 1 88 ? 19.894 0.216 27.291 1.00 28.47 88 ASN B C 1
ATOM 1999 O O . ASN B 1 88 ? 20.503 0.966 26.522 1.00 26.48 88 ASN B O 1
ATOM 2004 N N . ALA B 1 89 ? 20.455 -0.514 28.124 1.00 21.30 89 ALA B N 1
ATOM 2005 C CA . ALA B 1 89 ? 21.893 -0.719 28.137 1.00 20.90 89 ALA B CA 1
ATOM 2006 C C . ALA B 1 89 ? 22.237 -1.986 27.360 1.00 23.61 89 ALA B C 1
ATOM 2007 O O . ALA B 1 89 ? 21.567 -3.007 27.521 1.00 22.87 89 ALA B O 1
ATOM 2009 N N . PRO B 1 90 ? 23.279 -1.955 26.530 1.00 19.25 90 PRO B N 1
ATOM 2010 C CA . PRO B 1 90 ? 23.638 -3.150 25.765 1.00 16.17 90 PRO B CA 1
ATOM 2011 C C . PRO B 1 90 ? 24.268 -4.185 26.677 1.00 19.90 90 PRO B C 1
ATOM 2012 O O . PRO B 1 90 ? 24.894 -3.853 27.690 1.00 12.73 90 PRO B O 1
ATOM 2016 N N . SER B 1 91 ? 24.076 -5.454 26.322 1.00 11.69 91 SER B N 1
ATOM 2017 C CA . SER B 1 91 ? 24.562 -6.533 27.169 1.00 13.26 91 SER B CA 1
ATOM 2018 C C . SER B 1 91 ? 24.764 -7.800 26.350 1.00 14.97 91 SER B C 1
ATOM 2019 O O . SER B 1 91 ? 24.447 -7.865 25.157 1.00 15.66 91 SER B O 1
ATOM 2022 N N . VAL B 1 92 ? 25.332 -8.799 27.021 1.00 9.90 92 VAL B N 1
ATOM 2023 C CA . VAL B 1 92 ? 25.311 -10.198 26.616 1.00 14.67 92 VAL B CA 1
ATOM 2024 C C . VAL B 1 92 ? 24.575 -10.961 27.709 1.00 20.33 92 VAL B C 1
ATOM 2025 O O . VAL B 1 92 ? 24.760 -10.682 28.899 1.00 19.36 92 VAL B O 1
ATOM 2029 N N . THR B 1 93 ? 23.742 -11.916 27.319 1.00 20.66 93 THR B N 1
ATOM 2030 C CA . THR B 1 93 ? 22.978 -12.710 28.274 1.00 15.03 93 THR B CA 1
ATOM 2031 C C . THR B 1 93 ? 23.566 -14.108 28.385 1.00 13.51 93 THR B C 1
ATOM 2032 O O . THR B 1 93 ? 23.827 -14.759 27.371 1.00 13.05 93 THR B O 1
ATOM 2036 N N . LEU B 1 94 ? 23.809 -14.547 29.618 1.00 18.07 94 LEU B N 1
ATOM 2037 C CA . LEU B 1 94 ? 24.102 -15.951 29.895 1.00 19.31 94 LEU B CA 1
ATOM 2038 C C . LEU B 1 94 ? 22.756 -16.656 29.941 1.00 22.04 94 LEU B C 1
ATOM 2039 O O . LEU B 1 94 ? 22.046 -16.596 30.947 1.00 14.27 94 LEU B O 1
ATOM 2044 N N . GLY B 1 95 ? 22.375 -17.272 28.822 1.00 18.55 95 GLY B N 1
ATOM 2045 C CA . GLY B 1 95 ? 21.053 -17.866 28.737 1.00 25.04 95 GLY B CA 1
ATOM 2046 C C . GLY B 1 95 ? 20.907 -19.077 29.635 1.00 31.26 95 GLY B C 1
ATOM 2047 O O . GLY B 1 95 ? 19.865 -19.272 30.262 1.00 23.32 95 GLY B O 1
ATOM 2048 N N . ARG B 1 96 ? 21.962 -19.884 29.730 1.00 27.91 96 ARG B N 1
ATOM 2049 C CA . ARG B 1 96 ? 21.952 -21.157 30.426 1.00 21.60 96 ARG B CA 1
ATOM 2050 C C . ARG B 1 96 ? 23.360 -21.493 30.873 1.00 27.97 96 ARG B C 1
ATOM 2051 O O . ARG B 1 96 ? 24.335 -21.195 30.177 1.00 16.50 96 ARG B O 1
ATOM 2059 N N . LEU B 1 97 ? 23.444 -22.171 32.014 1.00 17.70 97 LEU B N 1
ATOM 2060 C CA . LEU B 1 97 ? 24.688 -22.729 32.515 1.00 16.51 97 LEU B CA 1
ATOM 2061 C C . LEU B 1 97 ? 24.329 -23.960 33.334 1.00 23.03 97 LEU B C 1
ATOM 2062 O O . LEU B 1 97 ? 23.410 -23.904 34.155 1.00 20.45 97 LEU B O 1
ATOM 2067 N N . ALA B 1 98 ? 25.026 -25.068 33.099 1.00 23.38 98 ALA B N 1
ATOM 2068 C CA . ALA B 1 98 ? 24.697 -26.308 33.785 1.00 30.14 98 ALA B CA 1
ATOM 2069 C C . ALA B 1 98 ? 25.933 -27.187 33.872 1.00 29.09 98 ALA B C 1
ATOM 2070 O O . ALA B 1 98 ? 26.724 -27.256 32.929 1.00 29.37 98 ALA B O 1
ATOM 2072 N N . ILE B 1 99 ? 26.087 -27.847 35.018 1.00 33.07 99 ILE B N 1
ATOM 2073 C CA . ILE B 1 99 ? 27.149 -28.813 35.275 1.00 33.99 99 ILE B CA 1
ATOM 2074 C C . ILE B 1 99 ? 26.494 -30.146 35.612 1.00 25.62 99 ILE B C 1
ATOM 2075 O O . ILE B 1 99 ? 25.489 -30.183 36.326 1.00 25.41 99 ILE B O 1
ATOM 2080 N N . ASP B 1 100 ? 27.048 -31.236 35.088 1.00 30.69 100 ASP B N 1
ATOM 2081 C CA . ASP B 1 100 ? 26.497 -32.553 35.385 1.00 38.98 100 ASP B CA 1
ATOM 2082 C C . ASP B 1 100 ? 26.683 -32.921 36.856 1.00 35.15 100 ASP B C 1
ATOM 2083 O O . ASP B 1 100 ? 27.716 -32.619 37.461 1.00 36.62 100 ASP B O 1
ATOM 2088 N N . LYS B 1 101 ? 25.669 -33.593 37.422 1.00 40.50 101 LYS B N 1
ATOM 2089 C CA . LYS B 1 101 ? 25.675 -33.960 38.840 1.00 32.26 101 LYS B CA 1
ATOM 2090 C C . LYS B 1 101 ? 26.942 -34.707 39.232 1.00 26.88 101 LYS B C 1
ATOM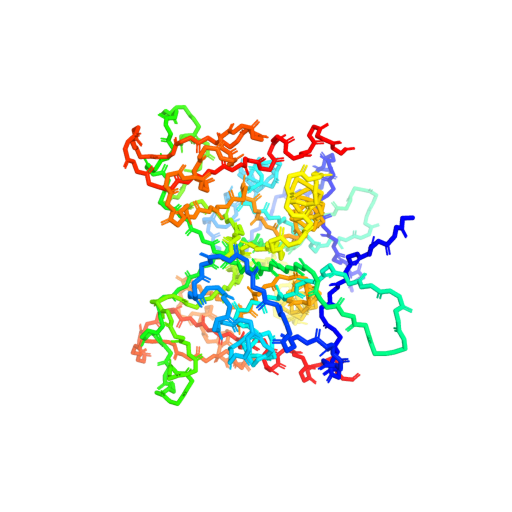 2091 O O . LYS B 1 101 ? 27.476 -34.505 40.329 1.00 33.48 101 LYS B O 1
ATOM 2097 N N . SER B 1 102 ? 27.445 -35.568 38.344 1.00 39.59 102 SER B N 1
ATOM 2098 C CA . SER B 1 102 ? 28.625 -36.361 38.668 1.00 35.12 102 SER B CA 1
ATOM 2099 C C . SER B 1 102 ? 29.826 -35.498 39.012 1.00 44.37 102 SER B C 1
ATOM 2100 O O . SER B 1 102 ? 30.787 -36.001 39.604 1.00 43.35 102 SER B O 1
ATOM 2103 N N . VAL B 1 103 ? 29.817 -34.227 38.621 1.00 38.21 103 VAL B N 1
ATOM 2104 C CA . VAL B 1 103 ? 31.012 -33.414 38.774 1.00 31.16 103 VAL B CA 1
ATOM 2105 C C . VAL B 1 103 ? 30.699 -32.051 39.399 1.00 29.40 103 VAL B C 1
ATOM 2106 O O . VAL B 1 103 ? 31.556 -31.162 39.433 1.00 40.55 103 VAL B O 1
ATOM 2110 N N . GLN B 1 104 ? 29.506 -31.899 39.970 1.00 32.72 104 GLN B N 1
ATOM 2111 C CA . GLN B 1 104 ? 29.165 -30.674 40.689 1.00 35.37 104 GLN B CA 1
ATOM 2112 C C . GLN B 1 104 ? 29.896 -30.569 42.031 1.00 43.95 104 GLN B C 1
ATOM 2113 O O . GLN B 1 104 ? 30.431 -31.546 42.564 1.00 42.93 104 GLN B O 1
ATOM 2119 N N . GLY B 1 105 ? 29.916 -29.345 42.569 1.00 42.54 105 GLY B N 1
ATOM 2120 C CA . GLY B 1 105 ? 30.519 -29.053 43.860 1.00 40.27 105 GLY B CA 1
ATOM 2121 C C . GLY B 1 105 ? 32.029 -29.051 43.910 1.00 41.29 105 GLY B C 1
ATOM 2122 O O . GLY B 1 105 ? 32.601 -29.166 44.998 1.00 39.47 105 GLY B O 1
ATOM 2123 N N . GLN B 1 106 ? 32.711 -28.896 42.779 1.00 29.59 106 GLN B N 1
ATOM 2124 C CA . GLN B 1 106 ? 34.166 -28.846 42.719 1.00 36.86 106 GLN B CA 1
ATOM 2125 C C . GLN B 1 106 ? 34.692 -27.549 42.126 1.00 48.78 106 GLN B C 1
ATOM 2126 O O . GLN B 1 106 ? 35.895 -27.454 41.857 1.00 50.54 106 GLN B O 1
ATOM 2132 N N . GLY B 1 107 ? 33.825 -26.561 41.893 1.00 35.14 107 GLY B N 1
ATOM 2133 C CA . GLY B 1 107 ? 34.269 -25.342 41.260 1.00 43.90 107 GLY B CA 1
ATOM 2134 C C . GLY B 1 107 ? 34.163 -25.313 39.750 1.00 38.31 107 GLY B C 1
ATOM 2135 O O . GLY B 1 107 ? 34.574 -24.315 39.141 1.00 30.95 107 GLY B O 1
ATOM 2136 N N . TRP B 1 108 ? 33.647 -26.372 39.118 1.00 33.73 108 TRP B N 1
ATOM 2137 C CA . TRP B 1 108 ? 33.519 -26.350 37.661 1.00 26.15 108 TRP B CA 1
ATOM 2138 C C . TRP B 1 108 ? 32.532 -25.284 37.220 1.00 31.06 108 TRP B C 1
ATOM 2139 O O . TRP B 1 108 ? 32.738 -24.625 36.194 1.00 27.71 108 TRP B O 1
ATOM 2150 N N . GLY B 1 109 ? 31.446 -25.109 37.975 1.00 22.28 109 GLY B N 1
ATOM 2151 C CA . GLY B 1 109 ? 30.538 -24.014 37.689 1.00 24.17 109 GLY B CA 1
ATOM 2152 C C . GLY B 1 109 ? 31.250 -22.676 37.708 1.00 34.72 109 GLY B C 1
ATOM 2153 O O . GLY B 1 109 ? 31.102 -21.868 36.788 1.00 22.49 109 GLY B O 1
ATOM 2154 N N . GLU B 1 110 ? 32.055 -22.439 38.750 1.00 28.60 110 GLU B N 1
ATOM 2155 C CA . GLU B 1 110 ? 32.861 -21.225 38.822 1.00 34.36 110 GLU B CA 1
ATOM 2156 C C . GLU B 1 110 ? 33.772 -21.095 37.613 1.00 27.42 110 GLU B C 1
ATOM 2157 O O . GLU B 1 110 ? 33.898 -20.011 37.033 1.00 31.19 110 GLU B O 1
ATOM 2163 N N . MET B 1 111 ? 34.414 -22.198 37.218 1.00 29.84 111 MET B N 1
ATOM 2164 C CA . MET B 1 111 ? 35.339 -22.159 36.091 1.00 33.77 111 MET B CA 1
ATOM 2165 C C . MET B 1 111 ? 34.627 -21.830 34.787 1.00 37.73 111 MET B C 1
ATOM 2166 O O . MET B 1 111 ? 35.179 -21.119 33.938 1.00 23.78 111 MET B O 1
ATOM 2171 N N . LEU B 1 112 ? 33.403 -22.328 34.608 1.00 23.11 112 LEU B N 1
ATOM 2172 C CA . LEU B 1 112 ? 32.647 -21.954 33.420 1.00 27.60 112 LEU B CA 1
ATOM 2173 C C . LEU B 1 112 ? 32.353 -20.458 33.406 1.00 19.88 112 LEU B C 1
ATOM 2174 O O . LEU B 1 112 ? 32.469 -19.808 32.362 1.00 28.80 112 LEU B O 1
ATOM 2179 N N . VAL B 1 113 ? 31.975 -19.890 34.554 1.00 17.07 113 VAL B N 1
ATOM 2180 C CA . VAL B 1 113 ? 31.699 -18.457 34.614 1.00 20.98 113 VAL B CA 1
ATOM 2181 C C . VAL B 1 113 ? 32.957 -17.646 34.297 1.00 25.80 113 VAL B C 1
ATOM 2182 O O . VAL B 1 113 ? 32.888 -16.598 33.644 1.00 26.73 113 VAL B O 1
ATOM 2186 N N . ALA B 1 114 ? 34.120 -18.098 34.772 1.00 18.27 114 ALA B N 1
ATOM 2187 C CA . ALA B 1 114 ? 35.358 -17.407 34.423 1.00 18.16 114 ALA B C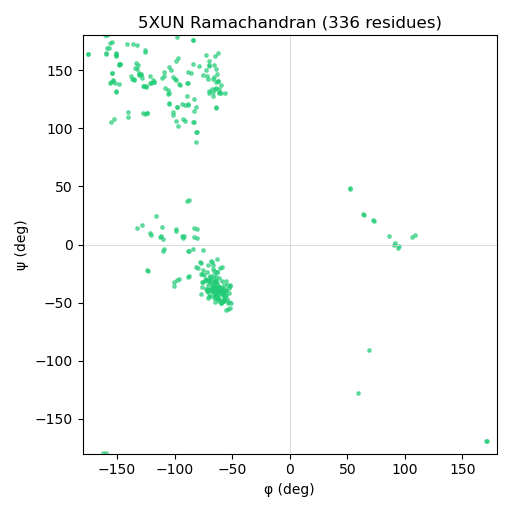A 1
ATOM 2188 C C . ALA B 1 114 ? 35.595 -17.447 32.919 1.00 24.39 114 ALA B C 1
ATOM 2189 O O . ALA B 1 114 ? 36.005 -16.445 32.318 1.00 21.70 114 ALA B O 1
ATOM 2191 N N . HIS B 1 115 ? 35.312 -18.589 32.289 1.00 16.75 115 HIS B N 1
ATOM 2192 C CA . HIS B 1 115 ? 35.431 -18.683 30.841 1.00 13.94 115 HIS B CA 1
ATOM 2193 C C . HIS B 1 115 ? 34.425 -17.774 30.142 1.00 25.51 115 HIS B C 1
ATOM 2194 O O . HIS B 1 115 ? 34.755 -17.135 29.130 1.00 24.44 115 HIS B O 1
ATOM 2201 N N . VAL B 1 116 ? 33.193 -17.704 30.664 1.00 12.39 116 VAL B N 1
ATOM 2202 C CA . VAL B 1 116 ? 32.207 -16.753 30.149 1.00 17.65 116 VAL B CA 1
ATOM 2203 C C . VAL B 1 116 ? 32.772 -15.342 30.172 1.00 23.17 116 VAL B C 1
ATOM 2204 O O . VAL B 1 116 ? 32.653 -14.588 29.200 1.00 19.43 116 VAL B O 1
ATOM 2208 N N . MET B 1 117 ? 33.376 -14.958 31.302 1.00 24.93 117 MET B N 1
ATOM 2209 C CA . MET B 1 117 ? 33.891 -13.600 31.453 1.00 20.67 117 MET B CA 1
ATOM 2210 C C . MET B 1 117 ? 34.916 -13.272 30.379 1.00 22.97 117 MET B C 1
ATOM 2211 O O . MET B 1 117 ? 34.919 -12.166 29.831 1.00 17.24 117 MET B O 1
ATOM 2216 N N . ARG B 1 118 ? 35.804 -14.219 30.076 1.00 19.24 118 ARG B N 1
ATOM 2217 C CA . ARG B 1 118 ? 36.834 -13.967 29.078 1.00 24.85 118 ARG B CA 1
ATOM 2218 C C . ARG B 1 118 ? 36.226 -13.799 27.689 1.00 23.93 118 ARG B C 1
ATOM 2219 O O . ARG B 1 118 ? 36.693 -12.969 26.897 1.00 16.73 118 ARG B O 1
ATOM 2227 N N . VAL B 1 119 ? 35.190 -14.582 27.371 1.00 18.39 119 VAL B N 1
ATOM 2228 C CA . VAL B 1 119 ? 34.526 -14.444 26.079 1.00 17.03 119 VAL B CA 1
ATOM 2229 C C . VAL B 1 119 ? 33.841 -13.090 25.980 1.00 12.54 119 VAL B C 1
ATOM 2230 O O . VAL B 1 119 ? 33.942 -12.397 24.962 1.00 18.24 119 VAL B O 1
ATOM 2234 N N . VAL B 1 120 ? 33.124 -12.699 27.032 1.00 13.24 120 VAL B N 1
ATOM 2235 C CA . VAL B 1 120 ? 32.412 -11.425 27.019 1.00 10.66 120 VAL B CA 1
ATOM 2236 C C . VAL B 1 120 ? 33.396 -10.263 26.998 1.00 19.24 120 VAL B C 1
ATOM 2237 O O . VAL B 1 120 ? 33.136 -9.217 26.385 1.00 12.87 120 VAL B O 1
ATOM 2241 N N . TRP B 1 121 ? 34.529 -10.419 27.684 1.00 13.64 121 TRP B N 1
ATOM 2242 C CA . TRP B 1 121 ? 35.570 -9.401 27.634 1.00 23.52 121 TRP B CA 1
ATOM 2243 C C . TRP B 1 121 ? 36.055 -9.201 26.207 1.00 18.19 121 TRP B C 1
ATOM 2244 O O . TRP B 1 121 ? 36.057 -8.076 25.696 1.00 12.83 121 TRP B O 1
ATOM 2255 N N . GLY B 1 122 ? 36.401 -10.299 25.526 1.00 14.32 122 GLY B N 1
ATOM 2256 C CA . GLY B 1 122 ? 36.780 -10.202 24.127 1.00 16.01 122 GLY B CA 1
ATOM 2257 C C . GLY B 1 122 ? 35.710 -9.536 23.284 1.00 25.47 122 GLY B C 1
ATOM 2258 O O . GLY B 1 122 ? 36.011 -8.683 22.444 1.00 18.86 122 GLY B O 1
ATOM 2259 N N . ALA B 1 123 ? 34.444 -9.909 23.510 1.00 16.75 123 ALA B N 1
ATOM 2260 C CA . ALA B 1 123 ? 33.342 -9.350 22.738 1.00 10.75 123 ALA B CA 1
ATOM 2261 C C . ALA B 1 123 ? 33.164 -7.860 22.999 1.00 14.14 123 ALA B C 1
ATOM 2262 O O . ALA B 1 123 ? 32.835 -7.101 22.079 1.00 12.30 123 ALA B O 1
ATOM 2264 N N . SER B 1 124 ? 33.377 -7.423 24.244 1.00 12.33 124 SER B N 1
ATOM 2265 C CA . SER B 1 124 ? 33.144 -6.032 24.611 1.00 16.62 124 SER B CA 1
ATOM 2266 C C . SER B 1 124 ? 34.098 -5.071 23.911 1.00 14.83 124 SER B C 1
ATOM 2267 O O . SER B 1 124 ? 33.775 -3.883 23.771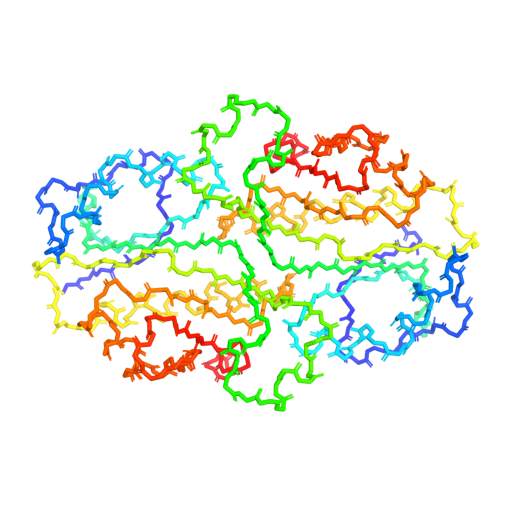 1.00 18.04 124 SER B O 1
ATOM 2270 N N . LYS B 1 125 ? 35.251 -5.555 23.461 1.00 10.83 125 LYS B N 1
ATOM 2271 C CA . LYS B 1 125 ? 36.187 -4.680 22.759 1.00 24.97 125 LYS B CA 1
ATOM 2272 C C . LYS B 1 125 ? 35.700 -4.327 21.362 1.00 15.34 125 LYS B C 1
ATOM 2273 O O . LYS B 1 125 ? 36.008 -3.238 20.860 1.00 19.42 125 LYS B O 1
ATOM 2279 N N . ALA B 1 126 ? 34.939 -5.215 20.727 1.00 12.74 126 ALA B N 1
ATOM 2280 C CA . ALA B 1 126 ? 34.525 -5.034 19.340 1.00 17.17 126 ALA B CA 1
ATOM 2281 C C . ALA B 1 126 ? 33.147 -4.426 19.209 1.00 18.11 126 ALA B C 1
ATOM 2282 O O . ALA B 1 126 ? 32.871 -3.753 18.210 1.00 9.88 126 ALA B O 1
ATOM 2284 N N . VAL B 1 127 ? 32.274 -4.683 20.181 1.00 14.81 127 VAL B N 1
ATOM 2285 C CA . VAL B 1 127 ? 30.890 -4.233 20.167 1.00 16.09 127 VAL B CA 1
ATOM 2286 C C . VAL B 1 127 ? 30.542 -3.733 21.564 1.00 10.43 127 VAL B C 1
ATOM 2287 O O . VAL B 1 127 ? 31.030 -4.260 22.567 1.00 11.98 127 VAL B O 1
ATOM 2291 N N . GLY B 1 128 ? 29.709 -2.698 21.632 1.00 13.88 128 GLY B N 1
ATOM 2292 C CA . GLY B 1 128 ? 29.341 -2.152 22.923 1.00 17.22 128 GLY B CA 1
ATOM 2293 C C . GLY B 1 128 ? 28.566 -3.119 23.796 1.00 26.02 128 GLY B C 1
ATOM 2294 O O . GLY B 1 128 ? 27.442 -3.512 23.459 1.00 13.76 128 GLY B O 1
ATOM 2295 N N . ILE B 1 129 ? 29.142 -3.480 24.941 1.00 17.11 129 ILE B N 1
ATOM 2296 C CA . ILE B 1 129 ? 28.540 -4.443 25.867 1.00 9.63 129 ILE B CA 1
ATOM 2297 C C . ILE B 1 129 ? 28.788 -3.929 27.276 1.00 13.41 129 ILE B C 1
ATOM 2298 O O . ILE B 1 129 ? 29.924 -3.975 27.764 1.00 12.93 129 ILE B O 1
ATOM 2303 N N . TYR B 1 130 ? 27.728 -3.482 27.943 1.00 8.06 130 TYR B N 1
ATOM 2304 C CA . TYR B 1 130 ? 27.882 -2.848 29.246 1.00 16.06 130 TYR B CA 1
ATOM 2305 C C . TYR B 1 130 ? 28.067 -3.865 30.365 1.00 23.55 130 TYR B C 1
ATOM 2306 O O . TYR B 1 130 ? 28.588 -3.511 31.428 1.00 18.89 130 TYR B O 1
ATOM 2315 N N . GLY B 1 131 ? 27.677 -5.114 30.142 1.00 16.70 131 GLY B N 1
ATOM 2316 C CA . GLY B 1 131 ? 27.990 -6.171 31.078 1.00 16.22 131 GLY B CA 1
ATOM 2317 C C . GLY B 1 131 ? 27.259 -7.446 30.713 1.00 31.91 131 GLY B C 1
ATOM 2318 O O . GLY B 1 131 ? 26.661 -7.559 29.637 1.00 20.23 131 GLY B O 1
ATOM 2319 N N . LEU B 1 132 ? 27.313 -8.400 31.640 1.00 19.82 132 LEU B N 1
ATOM 2320 C CA . LEU B 1 132 ? 26.734 -9.723 31.448 1.00 15.31 132 LEU B CA 1
ATOM 2321 C C . LEU B 1 132 ? 25.444 -9.822 32.249 1.00 16.38 132 LEU B C 1
ATOM 2322 O O . LEU B 1 132 ? 25.458 -9.677 33.475 1.00 22.54 132 LEU B O 1
ATOM 2327 N N . PHE B 1 133 ? 24.343 -10.085 31.554 1.00 16.23 133 PHE B N 1
ATOM 2328 C CA . PHE B 1 133 ? 23.015 -10.191 32.140 1.00 12.70 133 PHE B CA 1
ATOM 2329 C C . PHE B 1 133 ? 22.682 -11.664 32.348 1.00 23.11 133 PHE B C 1
ATOM 2330 O O . PHE B 1 133 ? 23.007 -12.505 31.506 1.00 16.32 133 PHE B O 1
ATOM 2338 N N . VAL B 1 134 ? 22.026 -11.980 33.463 1.00 22.67 134 VAL B N 1
ATOM 2339 C CA . VAL B 1 134 ? 21.607 -13.359 33.698 1.00 28.58 134 VAL B CA 1
ATOM 2340 C C . VAL B 1 134 ? 20.319 -13.356 34.507 1.00 25.56 134 VAL B C 1
ATOM 2341 O O . VAL B 1 134 ? 20.149 -12.560 35.436 1.00 30.80 134 VAL B O 1
ATOM 2345 N N . GLU B 1 135 ? 19.398 -14.239 34.128 1.00 25.12 135 GLU B N 1
ATOM 2346 C CA . GLU B 1 135 ? 18.188 -14.485 34.898 1.00 23.43 135 GLU B CA 1
ATOM 2347 C C . GLU B 1 135 ? 18.396 -15.768 35.688 1.00 19.97 135 GLU B C 1
ATOM 2348 O O . GLU B 1 135 ? 18.469 -16.854 35.108 1.00 31.28 135 GLU B O 1
ATOM 2354 N N . ALA B 1 136 ? 18.493 -15.643 37.007 1.00 21.19 136 ALA B N 1
ATOM 2355 C CA . ALA B 1 136 ? 18.699 -16.817 37.840 1.00 28.95 136 ALA B CA 1
ATOM 2356 C C . ALA B 1 136 ? 17.467 -17.708 37.766 1.00 32.41 136 ALA B C 1
ATOM 2357 O O . ALA B 1 136 ? 16.335 -17.234 37.913 1.00 32.97 136 ALA B O 1
ATOM 2359 N N . LEU B 1 137 ? 17.695 -19.001 37.523 1.00 33.59 137 LEU B N 1
ATOM 2360 C CA . LEU B 1 137 ? 16.591 -19.928 37.302 1.00 40.26 137 LEU B CA 1
ATOM 2361 C C . LEU B 1 137 ? 15.824 -20.202 38.588 1.00 40.42 137 LEU B C 1
ATOM 2362 O O . LEU B 1 137 ? 14.615 -20.456 38.550 1.00 43.58 137 LEU B O 1
ATOM 2367 N N . ASN B 1 138 ? 16.509 -20.154 39.725 1.00 43.14 138 ASN B N 1
ATOM 2368 C CA . ASN B 1 138 ? 15.914 -20.401 41.030 1.00 40.90 138 ASN B CA 1
ATOM 2369 C C . ASN B 1 138 ? 16.831 -19.791 42.080 1.00 51.02 138 ASN B C 1
ATOM 2370 O O . ASN B 1 138 ? 17.885 -19.231 41.762 1.00 51.67 138 ASN B O 1
ATOM 2375 N N . GLU B 1 139 ? 16.432 -19.926 43.345 1.00 42.89 139 GLU B N 1
ATOM 2376 C CA . GLU B 1 139 ? 17.177 -19.284 44.422 1.00 30.58 139 GLU B CA 1
ATOM 2377 C C . GLU B 1 139 ? 18.570 -19.870 44.581 1.00 32.79 139 GLU B C 1
ATOM 2378 O O . GLU B 1 139 ? 19.503 -19.148 44.954 1.00 48.42 139 GLU B O 1
ATOM 2384 N N . LYS B 1 140 ? 18.722 -21.162 44.298 1.00 39.44 140 LYS B N 1
ATOM 2385 C CA . LYS B 1 140 ? 20.016 -21.844 44.384 1.00 33.96 140 LYS B CA 1
ATOM 2386 C C . LYS B 1 140 ? 21.010 -21.269 43.374 1.00 40.03 140 LYS B C 1
ATOM 2387 O O . LYS B 1 140 ? 22.173 -21.033 43.701 1.00 26.15 140 LYS B O 1
ATOM 2393 N N . ALA B 1 141 ? 20.531 -21.048 42.148 1.00 33.77 141 ALA B N 1
ATOM 2394 C CA . ALA B 1 141 ? 21.354 -20.427 41.115 1.00 34.92 141 ALA B CA 1
ATOM 2395 C C . ALA B 1 141 ? 21.646 -18.970 41.454 1.00 32.72 141 ALA B C 1
ATOM 2396 O O . ALA B 1 141 ? 22.763 -18.483 41.238 1.00 27.94 141 ALA B O 1
ATOM 2398 N N . LYS B 1 142 ? 20.661 -18.268 42.013 1.00 32.41 142 LYS B N 1
ATOM 2399 C CA . LYS B 1 142 ? 20.846 -16.864 42.361 1.00 33.29 142 LYS B CA 1
ATOM 2400 C C . LYS B 1 142 ? 21.948 -16.695 43.396 1.00 37.01 142 LYS B C 1
ATOM 2401 O O . LYS B 1 142 ? 22.829 -15.841 43.247 1.00 38.25 142 LYS B O 1
ATOM 2407 N N . ALA B 1 143 ? 21.923 -17.511 44.452 1.00 35.12 143 ALA B N 1
ATOM 2408 C CA . ALA B 1 143 ? 22.979 -17.437 45.455 1.00 29.82 143 ALA B CA 1
ATOM 2409 C C . ALA B 1 143 ? 24.333 -17.754 44.840 1.00 29.82 143 ALA B C 1
ATOM 2410 O O . ALA B 1 143 ? 25.352 -17.164 45.218 1.00 33.63 143 ALA B O 1
ATOM 2412 N N . PHE B 1 144 ? 24.360 -18.692 43.893 1.00 29.02 144 PHE B N 1
ATOM 2413 C CA . PHE B 1 144 ? 25.587 -19.009 43.171 1.00 32.99 144 PHE B CA 1
ATOM 2414 C C . PHE B 1 144 ? 26.156 -17.770 42.486 1.00 31.64 144 PHE B C 1
ATOM 2415 O O . PHE B 1 144 ? 27.350 -17.475 42.604 1.00 27.95 144 PHE B O 1
ATOM 2423 N N . PHE B 1 145 ? 25.314 -17.031 41.760 1.00 28.23 145 PHE B N 1
ATOM 2424 C CA . PHE B 1 145 ? 25.813 -15.873 41.024 1.00 34.44 145 PHE B CA 1
ATOM 2425 C C . PHE B 1 145 ? 26.157 -14.725 41.965 1.00 36.98 145 PHE B C 1
ATOM 2426 O O . PHE B 1 145 ? 27.155 -14.025 41.757 1.00 29.61 145 PHE B O 1
ATOM 2434 N N . LEU B 1 146 ? 25.355 -14.530 43.016 1.00 33.23 146 LEU B N 1
ATOM 2435 C CA . LEU B 1 146 ? 25.649 -13.486 43.994 1.00 34.79 146 LEU B CA 1
ATOM 2436 C C . LEU B 1 146 ? 27.013 -13.691 44.636 1.00 25.06 146 LEU B C 1
ATOM 2437 O O . LEU B 1 146 ? 27.747 -12.723 44.868 1.00 41.42 146 LEU B O 1
ATOM 2442 N N . ARG B 1 147 ? 27.379 -14.943 44.916 1.00 30.14 147 ARG B N 1
ATOM 2443 C CA . ARG B 1 147 ? 28.660 -15.207 45.560 1.00 29.17 147 ARG B CA 1
ATOM 2444 C C . ARG B 1 147 ? 29.826 -14.914 44.629 1.00 33.03 147 ARG B C 1
ATOM 2445 O O . ARG B 1 147 ? 30.906 -14.525 45.092 1.00 28.35 147 ARG B O 1
ATOM 2453 N N . LEU B 1 148 ? 29.632 -15.096 43.324 1.00 32.70 148 LEU B N 1
ATOM 2454 C CA . LEU B 1 148 ? 30.643 -14.755 42.333 1.00 29.56 148 LEU B CA 1
ATOM 2455 C C . LEU B 1 148 ? 30.747 -13.258 42.085 1.00 27.66 148 LEU B C 1
ATOM 2456 O O . LEU B 1 148 ? 31.625 -12.831 41.328 1.00 37.01 148 LEU B O 1
ATOM 2461 N N . GLY B 1 149 ? 29.879 -12.460 42.692 1.00 29.18 149 GLY B N 1
ATOM 2462 C CA . GLY B 1 149 ? 29.968 -11.022 42.607 1.00 26.80 149 GLY B CA 1
ATOM 2463 C C . GLY B 1 149 ? 28.947 -10.361 41.719 1.00 30.97 149 GLY B C 1
ATOM 2464 O O . GLY B 1 149 ? 29.032 -9.146 41.514 1.00 34.14 149 GLY B O 1
ATOM 2465 N N . PHE B 1 150 ? 27.977 -11.104 41.199 1.00 23.89 150 PHE B N 1
ATOM 2466 C CA . PHE B 1 150 ? 26.954 -10.463 40.393 1.00 24.93 150 PHE B CA 1
ATOM 2467 C C . PHE B 1 150 ? 26.159 -9.500 41.264 1.00 27.37 150 PHE B C 1
ATOM 2468 O O . PHE B 1 150 ? 26.043 -9.678 42.477 1.00 31.99 150 PHE B O 1
ATOM 2476 N N . ILE B 1 151 ? 25.633 -8.456 40.645 1.00 25.83 151 ILE B N 1
ATOM 2477 C CA . ILE B 1 151 ? 24.893 -7.435 41.369 1.00 27.71 151 ILE B CA 1
ATOM 2478 C C . ILE B 1 151 ? 23.412 -7.625 41.084 1.00 36.29 151 ILE B C 1
ATOM 2479 O O . ILE B 1 151 ? 23.011 -8.062 39.998 1.00 31.96 151 ILE B O 1
ATOM 2484 N N . GLN B 1 152 ? 22.620 -7.206 42.027 1.00 30.00 152 GLN B N 1
ATOM 2485 C CA . GLN B 1 152 ? 21.218 -7.402 41.932 1.00 31.89 152 GLN B CA 1
ATOM 2486 C C . GLN B 1 152 ? 20.498 -6.288 41.238 1.00 28.71 152 GLN B C 1
ATOM 2487 O O . GLN B 1 152 ? 20.632 -5.191 41.566 1.00 32.18 152 GLN B O 1
ATOM 2493 N N . LEU B 1 153 ? 19.713 -6.634 40.265 1.00 36.68 153 LEU B N 1
ATOM 2494 C CA . LEU B 1 153 ? 18.919 -5.684 39.525 1.00 44.77 153 LEU B CA 1
ATOM 2495 C C . LEU B 1 153 ? 17.491 -5.618 40.066 1.00 43.81 153 LEU B C 1
ATOM 2496 O O . LEU B 1 153 ? 17.067 -6.523 40.712 1.00 45.79 153 LEU B O 1
ATOM 2501 N N . VAL B 1 154 ? 16.755 -4.549 39.776 1.00 41.91 154 VAL B N 1
ATOM 2502 C CA . VAL B 1 154 ? 15.357 -4.387 40.217 1.00 47.35 154 VAL B CA 1
ATOM 2503 C C . VAL B 1 154 ? 15.273 -4.434 41.743 1.00 63.13 154 VAL B C 1
ATOM 2504 O O . VAL B 1 154 ? 15.940 -3.683 42.377 1.00 60.62 154 VAL B O 1
ATOM 2508 N N . ASP B 1 155 ? 14.430 -5.270 42.334 1.00 70.33 155 ASP B N 1
ATOM 2509 C CA . ASP B 1 155 ? 14.345 -5.341 43.787 1.00 62.91 155 ASP B CA 1
ATOM 2510 C C . ASP B 1 155 ? 15.156 -6.479 44.379 1.00 53.60 155 ASP B C 1
ATOM 2511 O O . ASP B 1 155 ? 15.774 -7.185 43.666 1.00 56.14 155 ASP B O 1
ATOM 2516 N N . GLU B 1 156 ? 15.180 -6.620 45.693 1.00 67.50 156 GLU B N 1
ATOM 2517 C CA . GLU B 1 156 ? 15.960 -7.670 46.350 1.00 59.29 156 GLU B CA 1
ATOM 2518 C C . GLU B 1 156 ? 15.497 -9.106 46.159 1.00 57.18 156 GLU B C 1
ATOM 2519 O O . GLU B 1 156 ? 16.207 -10.013 46.519 1.00 48.01 156 GLU B O 1
ATOM 2525 N N . ASN B 1 157 ? 14.286 -9.299 45.662 1.00 57.50 157 ASN B N 1
ATOM 2526 C CA . ASN B 1 157 ? 13.786 -10.631 45.332 1.00 61.11 157 ASN B CA 1
ATOM 2527 C C . ASN B 1 157 ? 13.625 -10.870 43.829 1.00 60.01 157 ASN B C 1
ATOM 2528 O O . ASN B 1 157 ? 12.961 -11.838 43.433 1.00 53.49 157 ASN B O 1
ATOM 2533 N N . SER B 1 158 ? 14.203 -10.027 42.981 1.00 47.16 158 SER B N 1
ATOM 2534 C CA . SER B 1 158 ? 14.218 -10.326 41.557 1.00 42.00 158 SER B CA 1
ATOM 2535 C C . SER B 1 158 ? 15.312 -11.347 41.266 1.00 39.76 158 SER B C 1
ATOM 2536 O O . SER B 1 158 ? 16.295 -11.464 42.005 1.00 34.55 158 SER B O 1
ATOM 2539 N N . ASN B 1 159 ? 15.122 -12.107 40.191 1.00 38.60 159 ASN B N 1
ATOM 2540 C CA . ASN B 1 159 ? 16.128 -13.053 39.723 1.00 39.63 159 ASN B CA 1
ATOM 2541 C C . ASN B 1 159 ? 17.058 -12.457 38.675 1.00 33.68 159 ASN B C 1
ATOM 2542 O O . ASN B 1 159 ? 17.904 -13.175 38.131 1.00 28.30 159 ASN B O 1
ATOM 2547 N N . LEU B 1 160 ? 16.941 -11.162 38.403 1.00 35.96 160 LEU B N 1
ATOM 2548 C CA . LEU B 1 160 ? 17.749 -10.514 37.380 1.00 30.29 160 LEU B CA 1
ATOM 2549 C C . LEU B 1 160 ? 19.043 -10.024 38.012 1.00 23.67 160 LEU B C 1
ATOM 2550 O O . LEU B 1 160 ? 19.018 -9.222 38.951 1.00 35.42 160 LEU B O 1
ATOM 2555 N N . LEU B 1 161 ? 20.170 -10.518 37.508 1.00 20.89 161 LEU B N 1
ATOM 2556 C CA . LEU B 1 161 ? 21.488 -10.173 38.014 1.00 20.90 161 LEU B CA 1
ATOM 2557 C C . LEU B 1 161 ? 22.344 -9.668 36.859 1.00 25.21 161 LEU B C 1
ATOM 2558 O O . LEU B 1 161 ? 21.994 -9.813 35.683 1.00 23.76 161 LEU B O 1
ATOM 2563 N N . PHE B 1 162 ? 23.480 -9.071 37.204 1.00 27.18 162 PHE B N 1
ATOM 2564 C CA . PHE B 1 162 ? 24.264 -8.337 36.225 1.00 25.01 162 PHE B CA 1
ATOM 2565 C C . PHE B 1 162 ? 25.705 -8.287 36.697 1.00 30.36 162 PHE B C 1
ATOM 2566 O O . PHE B 1 162 ? 25.965 -8.090 37.884 1.00 27.99 162 PHE B O 1
ATOM 2574 N N . TYR B 1 163 ? 26.632 -8.463 35.769 1.00 17.73 163 TYR B N 1
ATOM 2575 C CA . TYR B 1 163 ? 28.052 -8.316 36.070 1.00 20.92 163 TYR B CA 1
ATOM 2576 C C . TYR B 1 163 ? 28.637 -7.311 35.087 1.00 34.21 163 TYR B C 1
ATOM 2577 O O . TYR B 1 163 ? 28.711 -7.603 33.877 1.00 20.96 163 TYR B O 1
ATOM 2586 N N . PRO B 1 164 ? 29.058 -6.129 35.546 1.00 31.03 164 PRO B N 1
ATOM 2587 C CA . PRO B 1 164 ? 29.453 -5.069 34.605 1.00 22.41 164 PRO B CA 1
ATOM 2588 C C . PRO B 1 164 ? 30.768 -5.362 33.898 1.00 19.35 164 PRO B C 1
ATOM 2589 O O . PRO B 1 164 ? 31.707 -5.914 34.477 1.00 18.85 164 PRO B O 1
ATOM 2593 N N . THR B 1 165 ? 30.814 -4.985 32.615 1.00 23.54 165 THR B N 1
ATOM 2594 C CA . THR B 1 165 ? 32.056 -5.031 31.845 1.00 14.77 165 THR B CA 1
ATOM 2595 C C . THR B 1 165 ? 33.188 -4.308 32.567 1.00 23.41 165 THR B C 1
ATOM 2596 O O . THR B 1 165 ? 34.349 -4.735 32.514 1.00 21.54 165 THR B O 1
ATOM 2600 N N . LYS B 1 166 ? 32.862 -3.216 33.264 1.00 19.18 166 LYS B N 1
ATOM 2601 C CA . LYS B 1 166 ? 33.868 -2.498 34.038 1.00 27.95 166 LYS B CA 1
ATOM 2602 C C . LYS B 1 166 ? 34.576 -3.422 35.025 1.00 28.66 166 LYS B C 1
ATOM 2603 O O . LYS B 1 166 ? 35.798 -3.346 35.202 1.00 29.08 166 LYS B O 1
ATOM 2609 N N . SER B 1 167 ? 33.826 -4.324 35.658 1.00 17.63 167 SER B N 1
ATOM 2610 C CA . SER B 1 167 ? 34.440 -5.296 36.558 1.00 17.79 167 SER B CA 1
ATOM 2611 C C . SER B 1 167 ? 35.138 -6.413 35.792 1.00 25.19 167 SER B C 1
ATOM 2612 O O . SER B 1 167 ? 36.176 -6.921 36.233 1.00 21.38 167 SER B O 1
ATOM 2615 N N . ILE B 1 168 ? 34.568 -6.833 34.662 1.00 21.84 168 ILE B N 1
ATOM 2616 C CA . ILE B 1 168 ? 35.199 -7.877 33.858 1.00 19.57 168 ILE B CA 1
ATOM 2617 C C . ILE B 1 168 ? 36.616 -7.473 33.461 1.00 22.12 168 ILE B C 1
ATOM 2618 O O . ILE B 1 168 ? 37.558 -8.266 33.567 1.00 22.88 168 ILE B O 1
ATOM 2623 N N . GLU B 1 169 ? 36.792 -6.232 32.993 1.00 22.07 169 GLU B N 1
ATOM 2624 C CA . GLU B 1 169 ? 38.118 -5.810 32.544 1.00 26.19 169 GLU B CA 1
ATOM 2625 C C . GLU B 1 169 ? 39.128 -5.795 33.690 1.00 30.78 169 GLU B C 1
ATOM 2626 O O . GLU B 1 169 ? 40.316 -6.056 33.465 1.00 35.06 169 GLU B O 1
ATOM 2632 N N . GLN B 1 170 ? 38.679 -5.514 34.917 1.00 31.45 170 GLN B N 1
ATOM 2633 C CA . GLN B 1 170 ? 39.565 -5.619 36.076 1.00 42.58 170 GLN B CA 1
ATOM 2634 C C . GLN B 1 170 ? 40.074 -7.043 36.267 1.00 36.10 170 GLN B C 1
ATOM 2635 O O . GLN B 1 170 ? 41.164 -7.242 36.812 1.00 36.29 170 GLN B O 1
ATOM 2641 N N . LEU B 1 171 ? 39.298 -8.044 35.839 1.00 37.03 171 LEU B N 1
ATOM 2642 C CA . LEU B 1 171 ? 39.729 -9.434 35.972 1.00 29.91 171 LEU B CA 1
ATOM 2643 C C . LEU B 1 171 ? 40.953 -9.745 35.118 1.00 27.98 171 LEU B C 1
ATOM 2644 O O . LEU B 1 171 ? 41.740 -10.630 35.471 1.00 38.20 171 LEU B O 1
ATOM 2649 N N . PHE B 1 172 ? 41.126 -9.057 33.989 1.00 34.13 172 PHE B N 1
ATOM 2650 C CA . PHE B 1 172 ? 42.122 -9.432 32.991 1.00 40.96 172 PHE B CA 1
ATOM 2651 C C . PHE B 1 172 ? 43.213 -8.377 32.794 1.00 52.20 172 PHE B C 1
ATOM 2652 O O . PHE B 1 172 ? 43.845 -8.331 31.736 1.00 41.81 172 PHE B O 1
ATOM 2660 N N . THR B 1 173 ? 43.472 -7.542 33.800 1.00 48.31 173 THR B N 1
ATOM 2661 C CA . THR B 1 173 ? 44.568 -6.569 33.701 1.00 65.54 173 THR B CA 1
ATOM 2662 C C . THR B 1 173 ? 45.928 -7.270 33.665 1.00 64.45 173 THR B C 1
ATOM 2663 O O . THR B 1 173 ? 46.450 -7.593 32.595 1.00 64.00 173 THR B O 1
#

Organism: Klebsiella pneumoniae subsp. pneumoniae (strain ATCC 700721 / MGH 78578) (NCBI:txid272620)